Protein AF-0000000068387314 (afdb_homodimer)

Nearest PDB structures (foldseek):
  5buy-assembly1_B  TM=9.528E-01  e=1.503E-12  Francisella tularensis subsp. tularensis SCHU S4
  1u1z-assembly1_F  TM=8.957E-01  e=1.257E-12  Pseudomonas aeruginosa
  3d6x-assembly1_C  TM=9.335E-01  e=7.940E-12  Campylobacter jejuni subsp. jejuni 81-176
  4h4g-assembly1_D  TM=9.139E-01  e=5.898E-12  Burkholderia thailandensis E264
  3d6x-assembly1_F  TM=8.918E-01  e=4.382E-12  Campylobacter jejuni subsp. jejuni 81-176

Sequence (318 aa):
MLLEYFQMIDKVESVDMATRTLKAQSVVPDHSPVFEGHFPGMPLVPGVLLIETMAQASGMMVLAFSDFASMPFLMSVDGAKMRTFVEPGAVLDIEAVLEHDGSGFAVTKAKITSAGKKVCDAQLKLRTMPFSEIPLGPIVKKRAEEVGLMAAIAADAQKMLLEYFQMIDKVESVDMATRTLKAQSVVPDHSPVFEGHFPGMPLVPGVLLIETMAQASGMMVLAFSDFASMPFLMSVDGAKMRTFVEPGAVLDIEAVLEHDGSGFAVTKAKITSAGKKVCDAQLKLRTMPFSEIPLGPIVKKRAEEVGLMAAIAADAQK

InterPro domains:
  IPR013114 Beta-hydroxydecanoyl thiol ester dehydrase, FabA/FabZ [PF07977] (4-122)
  IPR013114 Beta-hydroxydecanoyl thiol ester dehydrase, FabA/FabZ [PTHR30272] (5-127)
  IPR029069 HotDog domain superfamily [SSF54637] (6-125)

pLDDT: mean 97.61, std 2.23, range [85.31, 99.0]

Radius of gyration: 19.41 Å; Cα contacts (8 Å, |Δi|>4): 776; chains: 2; bounding box: 43×60×42 Å

Organism: Agrobacterium fabrum (strain C58 / ATCC 33970) (NCBI:txid176299)

Structure (mmCIF, N/CA/C/O backbone):
data_AF-0000000068387314-model_v1
#
loop_
_entity.id
_entity.type
_entity.pdbx_description
1 polymer '(3R)-Hydroxymyristoyl-(Acyl carrier protein)-Dehydratase'
#
loop_
_atom_site.group_PDB
_atom_site.id
_atom_site.type_symbol
_atom_site.label_atom_id
_atom_site.label_alt_id
_atom_site.label_comp_id
_atom_site.label_asym_id
_atom_site.label_entity_id
_atom_site.label_seq_id
_atom_site.pdbx_PDB_ins_code
_atom_site.Cartn_x
_atom_site.Cartn_y
_atom_site.Cartn_z
_atom_site.occupancy
_atom_site.B_iso_or_equiv
_atom_site.auth_seq_id
_atom_site.auth_comp_id
_atom_site.auth_asym_id
_atom_site.auth_atom_id
_atom_site.pdbx_PDB_model_num
ATOM 1 N N . MET A 1 1 ? 7.117 -3.447 -14.641 1 97.06 1 MET A N 1
ATOM 2 C CA . MET A 1 1 ? 6.203 -2.871 -13.656 1 97.06 1 MET A CA 1
ATOM 3 C C . MET A 1 1 ? 5.422 -1.708 -14.258 1 97.06 1 MET A C 1
ATOM 5 O O . MET A 1 1 ? 5.98 -0.893 -15 1 97.06 1 MET A O 1
ATOM 9 N N . LEU A 1 2 ? 4.145 -1.651 -14.07 1 96.88 2 LEU A N 1
ATOM 10 C CA . LEU A 1 2 ? 3.285 -0.512 -14.367 1 96.88 2 LEU A CA 1
ATOM 11 C C . LEU A 1 2 ? 2.58 -0.022 -13.109 1 96.88 2 LEU A C 1
ATOM 13 O O . LEU A 1 2 ? 1.491 -0.499 -12.773 1 96.88 2 LEU A O 1
ATOM 17 N N . LEU A 1 3 ? 3.117 0.981 -12.445 1 97.5 3 LEU A N 1
ATOM 18 C CA . LEU A 1 3 ? 2.746 1.401 -11.094 1 97.5 3 LEU A CA 1
ATOM 19 C C . LEU A 1 3 ? 1.274 1.8 -11.039 1 97.5 3 LEU A C 1
ATOM 21 O O . LEU A 1 3 ? 0.534 1.331 -10.172 1 97.5 3 LEU A O 1
ATOM 25 N N . GLU A 1 4 ? 0.793 2.582 -11.984 1 95.62 4 GLU A N 1
ATOM 26 C CA . GLU A 1 4 ? -0.555 3.139 -11.938 1 95.62 4 GLU A CA 1
ATOM 27 C C . GLU A 1 4 ? -1.605 2.068 -12.227 1 95.62 4 GLU A C 1
ATOM 29 O O . GLU A 1 4 ? -2.795 2.277 -11.977 1 95.62 4 GLU A O 1
ATOM 34 N N . TYR A 1 5 ? -1.146 0.941 -12.75 1 96.19 5 TYR A N 1
ATOM 35 C CA . TYR A 1 5 ? -2.061 -0.158 -13.039 1 96.19 5 TYR A CA 1
ATOM 36 C C . TYR A 1 5 ? -1.917 -1.271 -12 1 96.19 5 TYR A C 1
ATOM 38 O O . TYR A 1 5 ? -2.543 -2.324 -12.125 1 96.19 5 TYR A O 1
ATOM 46 N N . PHE A 1 6 ? -0.987 -1.15 -11.031 1 97.44 6 PHE A N 1
ATOM 47 C CA . PHE A 1 6 ? -0.762 -2.072 -9.922 1 97.44 6 PHE A CA 1
ATOM 48 C C . PHE A 1 6 ? -0.269 -3.42 -10.43 1 97.44 6 PHE A C 1
ATOM 50 O O . PHE A 1 6 ? -0.648 -4.465 -9.898 1 97.44 6 PHE A O 1
ATOM 57 N N . GLN A 1 7 ? 0.451 -3.365 -11.547 1 97.56 7 GLN A N 1
ATOM 58 C CA . GLN A 1 7 ? 1.207 -4.516 -12.031 1 97.56 7 GLN A CA 1
ATOM 59 C C . GLN A 1 7 ? 2.666 -4.441 -11.594 1 97.56 7 GLN A C 1
ATOM 61 O O . GLN A 1 7 ? 3.486 -3.799 -12.258 1 97.56 7 GLN A O 1
ATOM 66 N N . MET A 1 8 ? 2.979 -5.199 -10.547 1 98.44 8 MET A N 1
ATOM 67 C CA . MET A 1 8 ? 4.242 -4.934 -9.859 1 98.44 8 MET A CA 1
ATOM 68 C C . MET A 1 8 ? 5.312 -5.93 -10.289 1 98.44 8 MET A C 1
ATOM 70 O O . MET A 1 8 ? 6.508 -5.676 -10.109 1 98.44 8 MET A O 1
ATOM 74 N N . ILE A 1 9 ? 4.93 -7.062 -10.766 1 98.88 9 ILE A N 1
ATOM 75 C CA . ILE A 1 9 ? 5.883 -8.125 -11.062 1 98.88 9 ILE A CA 1
ATOM 76 C C . ILE A 1 9 ? 6.16 -8.156 -12.57 1 98.88 9 ILE A C 1
ATOM 78 O O . ILE A 1 9 ? 5.23 -8.25 -13.375 1 98.88 9 ILE A O 1
ATOM 82 N N . ASP A 1 10 ? 7.383 -8.086 -12.93 1 98.88 10 ASP A N 1
ATOM 83 C CA . ASP A 1 10 ? 7.77 -8.164 -14.336 1 98.88 10 ASP A CA 1
ATOM 84 C C . ASP A 1 10 ? 8.023 -9.609 -14.758 1 98.88 10 ASP A C 1
ATOM 86 O O . ASP A 1 10 ? 7.668 -10.008 -15.867 1 98.88 10 ASP A O 1
ATOM 90 N N . LYS A 1 11 ? 8.656 -10.305 -13.852 1 98.88 11 LYS A N 1
ATOM 91 C CA . LYS A 1 11 ? 9.078 -11.648 -14.227 1 98.88 11 LYS A CA 1
ATOM 92 C C . LYS A 1 11 ? 9.227 -12.539 -12.992 1 98.88 11 LYS A C 1
ATOM 94 O O . LYS A 1 11 ? 9.852 -12.141 -12.008 1 98.88 11 LYS A O 1
ATOM 99 N N . VAL A 1 12 ? 8.656 -13.727 -13.047 1 98.94 12 VAL A N 1
ATOM 100 C CA . VAL A 1 12 ? 8.969 -14.773 -12.078 1 98.94 12 VAL A CA 1
ATOM 101 C C . VAL A 1 12 ? 10.219 -15.531 -12.523 1 98.94 12 VAL A C 1
ATOM 103 O O . VAL A 1 12 ? 10.242 -16.109 -13.617 1 98.94 12 VAL A O 1
ATOM 106 N N . GLU A 1 13 ? 11.195 -15.516 -11.703 1 98.94 13 GLU A N 1
ATOM 107 C CA . GLU A 1 13 ? 12.469 -16.125 -12.062 1 98.94 13 GLU A CA 1
ATOM 108 C C . GLU A 1 13 ? 12.477 -17.625 -11.727 1 98.94 13 GLU A C 1
ATOM 110 O O . GLU A 1 13 ? 13.016 -18.422 -12.484 1 98.94 13 GLU A O 1
ATOM 115 N N . SER A 1 14 ? 11.93 -17.938 -10.578 1 98.88 14 SER A N 1
ATOM 116 C CA . SER A 1 14 ? 11.922 -19.344 -10.18 1 98.88 14 SER A CA 1
ATOM 117 C C . SER A 1 14 ? 10.883 -19.609 -9.094 1 98.88 14 SER A C 1
ATOM 119 O O . SER A 1 14 ? 10.469 -18.688 -8.383 1 98.88 14 SER A O 1
ATOM 121 N N . VAL A 1 15 ? 10.492 -20.797 -9.078 1 98.75 15 VAL A N 1
ATOM 122 C CA . VAL A 1 15 ? 9.703 -21.391 -8 1 98.75 15 VAL A CA 1
ATOM 123 C C . VAL A 1 15 ? 10.398 -22.641 -7.477 1 98.75 15 VAL A C 1
ATOM 125 O O . VAL A 1 15 ? 10.914 -23.438 -8.258 1 98.75 15 VAL A O 1
ATOM 128 N N . ASP A 1 16 ? 10.508 -22.719 -6.199 1 98.81 16 ASP A N 1
ATOM 129 C CA . ASP A 1 16 ? 10.961 -23.953 -5.539 1 98.81 16 ASP A CA 1
ATOM 130 C C . ASP A 1 16 ? 9.859 -24.531 -4.652 1 98.81 16 ASP A C 1
ATOM 132 O O . ASP A 1 16 ? 9.602 -24.016 -3.561 1 98.81 16 ASP A O 1
ATOM 136 N N . MET A 1 17 ? 9.273 -25.594 -5.098 1 97.81 17 MET A N 1
ATOM 137 C CA . MET A 1 17 ? 8.125 -26.156 -4.387 1 97.81 17 MET A CA 1
ATOM 138 C C . MET A 1 17 ? 8.57 -26.844 -3.094 1 97.81 17 MET A C 1
ATOM 140 O O . MET A 1 17 ? 7.828 -26.844 -2.107 1 97.81 17 MET A O 1
ATOM 144 N N . ALA A 1 18 ? 9.742 -27.344 -3.1 1 97.94 18 ALA A N 1
ATOM 145 C CA . ALA A 1 18 ? 10.242 -28.047 -1.917 1 97.94 18 ALA A CA 1
ATOM 146 C C . ALA A 1 18 ? 10.461 -27.078 -0.762 1 97.94 18 ALA A C 1
ATOM 148 O O . ALA A 1 18 ? 10.086 -27.359 0.377 1 97.94 18 ALA A O 1
ATOM 149 N N . THR A 1 19 ? 11.047 -25.953 -1.082 1 98.38 19 THR A N 1
ATOM 150 C CA . THR A 1 19 ? 11.32 -24.969 -0.043 1 98.38 19 THR A CA 1
ATOM 151 C C . THR A 1 19 ? 10.203 -23.938 0.028 1 98.38 19 THR A C 1
ATOM 153 O O . THR A 1 19 ? 10.242 -23.016 0.859 1 98.38 19 THR A O 1
ATOM 156 N N . ARG A 1 20 ? 9.219 -24 -0.844 1 98.5 20 ARG A N 1
ATOM 157 C CA . ARG A 1 20 ? 8.055 -23.125 -0.903 1 98.5 20 ARG A CA 1
ATOM 158 C C . ARG A 1 20 ? 8.477 -21.672 -1.082 1 98.5 20 ARG A C 1
ATOM 160 O O . ARG A 1 20 ? 8.008 -20.797 -0.357 1 98.5 20 ARG A O 1
ATOM 167 N N . THR A 1 21 ? 9.375 -21.484 -2.037 1 98.88 21 THR A N 1
ATOM 168 C CA . THR A 1 21 ? 9.969 -20.172 -2.268 1 98.88 21 THR A CA 1
ATOM 169 C C . THR A 1 21 ? 9.758 -19.734 -3.713 1 98.88 21 THR A C 1
ATOM 171 O O . THR A 1 21 ? 9.898 -20.531 -4.641 1 98.88 21 THR A O 1
ATOM 174 N N . LEU A 1 22 ? 9.383 -18.484 -3.93 1 98.94 22 LEU A N 1
ATOM 175 C CA . LEU A 1 22 ? 9.305 -17.875 -5.25 1 98.94 22 LEU A CA 1
ATOM 176 C C . LEU A 1 22 ? 10.242 -16.672 -5.344 1 98.94 22 LEU A C 1
ATOM 178 O O . LEU A 1 22 ? 10.328 -15.867 -4.414 1 98.94 22 LEU A O 1
ATOM 182 N N . LYS A 1 23 ? 10.953 -16.547 -6.418 1 99 23 LYS A N 1
ATOM 183 C CA . LYS A 1 23 ? 11.797 -15.398 -6.723 1 99 23 LYS A CA 1
ATOM 184 C C . LYS A 1 23 ? 11.312 -14.672 -7.973 1 99 23 LYS A C 1
ATOM 186 O O . LYS A 1 23 ? 10.922 -15.312 -8.953 1 99 23 LYS A O 1
ATOM 191 N N . ALA A 1 24 ? 11.289 -13.43 -7.934 1 98.94 24 ALA A N 1
ATOM 192 C CA . ALA A 1 24 ? 10.82 -12.602 -9.047 1 98.94 24 ALA A CA 1
ATOM 193 C C . ALA A 1 24 ? 11.641 -11.32 -9.156 1 98.94 24 ALA A C 1
ATOM 195 O O . ALA A 1 24 ? 12.422 -11 -8.258 1 98.94 24 ALA A O 1
ATOM 196 N N . GLN A 1 25 ? 11.477 -10.664 -10.289 1 98.94 25 GLN A N 1
ATOM 197 C CA . GLN A 1 25 ? 12.156 -9.391 -10.523 1 98.94 25 GLN A CA 1
ATOM 198 C C . GLN A 1 25 ? 11.195 -8.344 -11.078 1 98.94 25 GLN A C 1
ATOM 200 O O . GLN A 1 25 ? 10.266 -8.68 -11.82 1 98.94 25 GLN A O 1
ATOM 205 N N . SER A 1 26 ? 11.445 -7.176 -10.703 1 98.88 26 SER A N 1
ATOM 206 C CA . SER A 1 26 ? 10.688 -6.02 -11.18 1 98.88 26 SER A CA 1
ATOM 207 C C . SER A 1 26 ? 11.602 -4.816 -11.406 1 98.88 26 SER A C 1
ATOM 209 O O . SER A 1 26 ? 12.547 -4.602 -10.648 1 98.88 26 SER A O 1
ATOM 211 N N . VAL A 1 27 ? 11.289 -4.027 -12.398 1 98.94 27 VAL A N 1
ATOM 212 C CA . VAL A 1 27 ? 12.031 -2.795 -12.672 1 98.94 27 VAL A CA 1
ATOM 213 C C . VAL A 1 27 ? 11.102 -1.594 -12.531 1 98.94 27 VAL A C 1
ATOM 215 O O . VAL A 1 27 ? 10.062 -1.521 -13.203 1 98.94 27 VAL A O 1
ATOM 218 N N . VAL A 1 28 ? 11.477 -0.67 -11.648 1 98.88 28 VAL A N 1
ATOM 219 C CA . VAL A 1 28 ? 10.688 0.547 -11.461 1 98.88 28 VAL A CA 1
ATOM 220 C C . VAL A 1 28 ? 10.742 1.394 -12.734 1 98.88 28 VAL A C 1
ATOM 222 O O . VAL A 1 28 ? 11.82 1.648 -13.273 1 98.88 28 VAL A O 1
ATOM 225 N N . PRO A 1 29 ? 9.594 1.804 -13.234 1 98.69 29 PRO A N 1
ATOM 226 C CA . PRO A 1 29 ? 9.617 2.635 -14.438 1 98.69 29 PRO A CA 1
ATOM 227 C C . PRO A 1 29 ? 10.273 3.996 -14.203 1 98.69 29 PRO A C 1
ATOM 229 O O . PRO A 1 29 ? 10.258 4.504 -13.078 1 98.69 29 PRO A O 1
ATOM 232 N N . ASP A 1 30 ? 10.727 4.543 -15.266 1 98.06 30 ASP A N 1
ATOM 233 C CA . ASP A 1 30 ? 11.367 5.852 -15.172 1 98.06 30 ASP A CA 1
ATOM 234 C C . ASP A 1 30 ? 10.336 6.957 -14.961 1 98.06 30 ASP A C 1
ATOM 236 O O . ASP A 1 30 ? 10.633 7.992 -14.359 1 98.06 30 ASP A O 1
ATOM 240 N N . HIS A 1 31 ? 9.219 6.758 -15.484 1 96.75 31 HIS A N 1
ATOM 241 C CA . HIS A 1 31 ? 8.141 7.734 -15.383 1 96.75 31 HIS A CA 1
ATOM 242 C C . HIS A 1 31 ? 6.832 7.066 -14.984 1 96.75 31 HIS A C 1
ATOM 244 O O . HIS A 1 31 ? 6.574 5.922 -15.367 1 96.75 31 HIS A O 1
ATOM 250 N N . SER A 1 32 ? 6.062 7.777 -14.188 1 97.38 32 SER A N 1
ATOM 251 C CA . SER A 1 32 ? 4.738 7.336 -13.773 1 97.38 32 SER A CA 1
ATOM 252 C C . SER A 1 32 ? 3.938 8.477 -13.164 1 97.38 32 SER A C 1
ATOM 254 O O . SER A 1 32 ? 4.5 9.344 -12.492 1 97.38 32 SER A O 1
ATOM 256 N N . PRO A 1 33 ? 2.619 8.516 -13.312 1 96.5 33 PRO A N 1
ATOM 257 C CA . PRO A 1 33 ? 1.786 9.477 -12.57 1 96.5 33 PRO A CA 1
ATOM 258 C C . PRO A 1 33 ? 1.973 9.375 -11.062 1 96.5 33 PRO A C 1
ATOM 260 O O . PRO A 1 33 ? 1.825 10.367 -10.352 1 96.5 33 PRO A O 1
ATOM 263 N N . VAL A 1 34 ? 2.379 8.227 -10.586 1 96.94 34 VAL A N 1
ATOM 264 C CA . VAL A 1 34 ? 2.617 8.016 -9.156 1 96.94 34 VAL A CA 1
ATOM 265 C C . VAL A 1 34 ? 3.67 9 -8.656 1 96.94 34 VAL A C 1
ATOM 267 O O . VAL A 1 34 ? 3.49 9.633 -7.613 1 96.94 34 VAL A O 1
ATOM 270 N N . PHE A 1 35 ? 4.707 9.211 -9.461 1 96.44 35 PHE A N 1
ATOM 271 C CA . PHE A 1 35 ? 5.812 10.07 -9.055 1 96.44 35 PHE A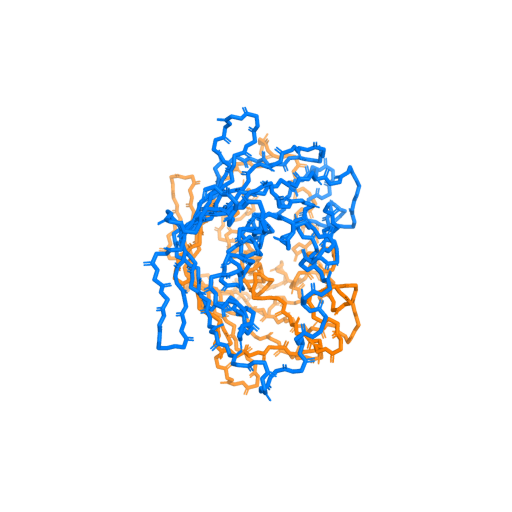 CA 1
ATOM 272 C C . PHE A 1 35 ? 5.41 11.539 -9.133 1 96.44 35 PHE A C 1
ATOM 274 O O . PHE A 1 35 ? 5.945 12.375 -8.398 1 96.44 35 PHE A O 1
ATOM 281 N N . GLU A 1 36 ? 4.418 11.867 -9.898 1 92.44 36 GLU A N 1
ATOM 282 C CA . GLU A 1 36 ? 3.938 13.234 -10.055 1 92.44 36 GLU A CA 1
ATOM 283 C C . GLU A 1 36 ? 3.119 13.672 -8.844 1 92.44 36 GLU A C 1
ATOM 285 O O . GLU A 1 36 ? 3.076 14.859 -8.516 1 92.44 36 GLU A O 1
ATOM 290 N N . GLY A 1 37 ? 2.543 12.688 -8.148 1 89.94 37 GLY A N 1
ATOM 291 C CA . GLY A 1 37 ? 1.653 13.008 -7.047 1 89.94 37 GLY A CA 1
ATOM 292 C C . GLY A 1 37 ? 2.285 12.781 -5.688 1 89.94 37 GLY A C 1
ATOM 293 O O . GLY A 1 37 ? 2.141 13.602 -4.781 1 89.94 37 GLY A O 1
ATOM 294 N N . HIS A 1 38 ? 2.977 11.727 -5.375 1 88.44 3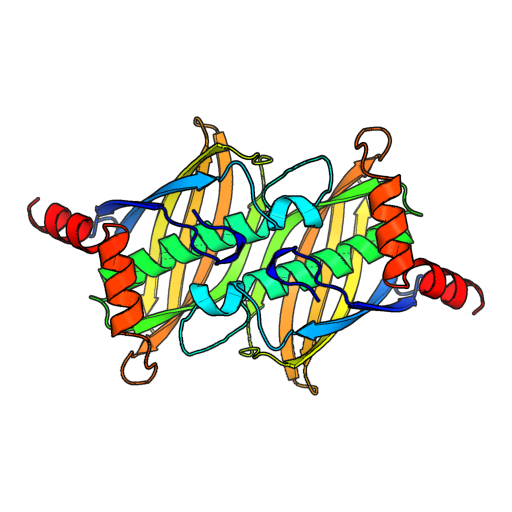8 HIS A N 1
ATOM 295 C CA . HIS A 1 38 ? 3.467 11.266 -4.082 1 88.44 38 HIS A CA 1
ATOM 296 C C . HIS A 1 38 ? 4.516 12.219 -3.518 1 88.44 38 HIS A C 1
ATOM 298 O O . HIS A 1 38 ? 4.355 12.742 -2.414 1 88.44 38 HIS A O 1
ATOM 304 N N . PHE A 1 39 ? 5.387 12.789 -4.203 1 91 39 PHE A N 1
ATOM 305 C CA . PHE A 1 39 ? 6.441 13.75 -3.908 1 91 39 PHE A CA 1
ATOM 306 C C . PHE A 1 39 ? 6.906 14.453 -5.18 1 91 39 PHE A C 1
ATOM 308 O O . PHE A 1 39 ? 7.969 14.125 -5.719 1 91 39 PHE A O 1
ATOM 315 N N . PRO A 1 40 ? 6.195 15.492 -5.5 1 85.31 40 PRO A N 1
ATOM 316 C CA . PRO A 1 40 ? 6.621 16.203 -6.707 1 85.31 40 PRO A CA 1
ATOM 317 C C . PRO A 1 40 ? 8.039 16.766 -6.59 1 85.31 40 PRO A C 1
ATOM 319 O O . PRO A 1 40 ? 8.383 17.406 -5.594 1 85.31 40 PRO A O 1
ATOM 322 N N . GLY A 1 41 ? 8.883 16.391 -7.621 1 88.75 41 GLY A N 1
ATOM 323 C CA . GLY A 1 41 ? 10.258 16.859 -7.621 1 88.75 41 GLY A CA 1
ATOM 324 C C . GLY A 1 41 ? 11.211 15.898 -6.93 1 88.75 41 GLY A C 1
ATOM 325 O O . GLY A 1 41 ? 12.43 16.078 -6.992 1 88.75 41 GLY A O 1
ATOM 326 N N . MET A 1 42 ? 10.789 14.953 -6.188 1 93.5 42 MET A N 1
ATOM 327 C CA . MET A 1 42 ? 11.531 13.898 -5.504 1 93.5 42 MET A CA 1
ATOM 328 C C . MET A 1 42 ? 10.891 12.531 -5.734 1 93.5 42 MET A C 1
ATOM 330 O O . MET A 1 42 ? 10.258 11.984 -4.832 1 93.5 42 MET A O 1
ATOM 334 N N . PRO A 1 43 ? 11.148 12.055 -6.953 1 96.38 43 PRO A N 1
ATOM 335 C CA . PRO A 1 43 ? 10.445 10.812 -7.281 1 96.38 43 PRO A CA 1
ATOM 336 C C . PRO A 1 43 ? 10.93 9.617 -6.461 1 96.38 43 PRO A C 1
ATOM 338 O O . PRO A 1 43 ? 12.102 9.25 -6.543 1 96.38 43 PRO A O 1
ATOM 341 N N . LEU A 1 44 ? 10.078 9.07 -5.633 1 97.25 44 LEU A N 1
ATOM 342 C CA . LEU A 1 44 ? 10.297 7.879 -4.82 1 97.25 44 LEU A CA 1
ATOM 343 C C . LEU A 1 44 ? 9.117 6.918 -4.949 1 97.25 44 LEU A C 1
ATOM 345 O O . LEU A 1 44 ? 7.961 7.352 -5.012 1 97.25 44 LEU A O 1
ATOM 349 N N . VAL A 1 45 ? 9.43 5.645 -4.961 1 98.44 45 VAL A N 1
ATOM 350 C CA . VAL A 1 45 ? 8.375 4.641 -4.918 1 98.44 45 VAL A CA 1
ATOM 351 C C . VAL A 1 45 ? 7.68 4.68 -3.559 1 98.44 45 VAL A C 1
ATOM 353 O O . VAL A 1 45 ? 8.328 4.566 -2.518 1 98.44 45 VAL A O 1
ATOM 356 N N . PRO A 1 46 ? 6.383 4.855 -3.57 1 98.31 46 PRO A N 1
ATOM 357 C CA . PRO A 1 46 ? 5.695 4.785 -2.279 1 98.31 46 PRO A CA 1
ATOM 358 C C . PRO A 1 46 ? 5.93 3.461 -1.558 1 98.31 46 PRO A C 1
ATOM 360 O O . PRO A 1 46 ? 5.898 2.398 -2.184 1 98.31 46 PRO A O 1
ATOM 363 N N . GLY A 1 47 ? 6.137 3.502 -0.254 1 98.56 47 GLY A N 1
ATOM 364 C CA . GLY A 1 47 ? 6.402 2.305 0.527 1 98.56 47 GLY A CA 1
ATOM 365 C C . GLY A 1 47 ? 5.324 1.248 0.382 1 98.56 47 GLY A C 1
ATOM 366 O O . GLY A 1 47 ? 5.621 0.054 0.315 1 98.56 47 GLY A O 1
ATOM 367 N N . VAL A 1 48 ? 4.078 1.622 0.315 1 98.88 48 VAL A N 1
ATOM 368 C CA . VAL A 1 48 ? 2.98 0.665 0.244 1 98.88 48 VAL A CA 1
ATOM 369 C C . VAL A 1 48 ? 3.049 -0.105 -1.073 1 98.88 48 VAL A C 1
ATOM 371 O O . VAL A 1 48 ? 2.561 -1.233 -1.166 1 98.88 48 VAL A O 1
ATOM 374 N N . LEU A 1 49 ? 3.643 0.481 -2.143 1 98.75 49 LEU A N 1
ATOM 375 C CA . LEU A 1 49 ? 3.773 -0.235 -3.408 1 98.75 49 LEU A CA 1
ATOM 376 C C . LEU A 1 49 ? 4.863 -1.299 -3.318 1 98.75 49 LEU A C 1
ATOM 378 O O . LEU A 1 49 ? 4.82 -2.299 -4.039 1 98.75 49 LEU A O 1
ATOM 382 N N . LEU A 1 50 ? 5.844 -1.092 -2.461 1 98.94 50 LEU A N 1
ATOM 383 C CA . LEU A 1 50 ? 6.773 -2.174 -2.158 1 98.94 50 LEU A CA 1
ATOM 384 C C . LEU A 1 50 ? 6.059 -3.326 -1.459 1 98.94 50 LEU A C 1
ATOM 386 O O . LEU A 1 50 ? 6.309 -4.492 -1.765 1 98.94 50 LEU A O 1
ATOM 390 N N . ILE A 1 51 ? 5.156 -3.006 -0.554 1 98.94 51 ILE A N 1
ATOM 391 C CA . ILE A 1 51 ? 4.332 -4.027 0.089 1 98.94 51 ILE A CA 1
ATOM 392 C C . ILE A 1 51 ? 3.488 -4.746 -0.96 1 98.94 51 ILE A C 1
ATOM 394 O O . ILE A 1 51 ? 3.383 -5.973 -0.944 1 98.94 51 ILE A O 1
ATOM 398 N N . GLU A 1 52 ? 2.896 -3.992 -1.861 1 98.88 52 GLU A N 1
ATOM 399 C CA . GLU A 1 52 ? 2.115 -4.586 -2.941 1 98.88 52 GLU A CA 1
ATOM 400 C C . GLU A 1 52 ? 2.967 -5.535 -3.779 1 98.88 52 GLU A C 1
ATOM 402 O O . GLU A 1 52 ? 2.508 -6.609 -4.168 1 98.88 52 GLU A O 1
ATOM 407 N N . THR A 1 53 ? 4.16 -5.098 -4.109 1 98.94 53 THR A N 1
ATOM 408 C CA . THR A 1 53 ? 5.078 -5.93 -4.879 1 98.94 53 THR A CA 1
ATOM 409 C C . THR A 1 53 ? 5.305 -7.273 -4.188 1 98.94 53 THR A C 1
ATOM 411 O O . THR A 1 53 ? 5.199 -8.328 -4.816 1 98.94 53 THR A O 1
ATOM 414 N N . MET A 1 54 ? 5.527 -7.219 -2.889 1 98.94 54 MET A N 1
ATOM 415 C CA . MET A 1 54 ? 5.691 -8.438 -2.104 1 98.94 54 MET A CA 1
ATOM 416 C C . MET A 1 54 ? 4.402 -9.25 -2.08 1 98.94 54 MET A C 1
ATOM 418 O O . MET A 1 54 ? 4.434 -10.477 -2.154 1 98.94 54 MET A O 1
ATOM 422 N N . ALA A 1 55 ? 3.287 -8.547 -1.943 1 98.94 55 ALA A N 1
ATOM 423 C CA . ALA A 1 55 ? 1.992 -9.219 -1.907 1 98.94 55 ALA A CA 1
ATOM 424 C C . ALA A 1 55 ? 1.719 -9.961 -3.215 1 98.94 55 ALA A C 1
ATOM 426 O O . ALA A 1 55 ? 1.223 -11.086 -3.207 1 98.94 55 ALA A O 1
ATOM 427 N N . GLN A 1 56 ? 2.033 -9.344 -4.297 1 98.81 56 GLN A N 1
ATOM 428 C CA . GLN A 1 56 ? 1.812 -9.992 -5.586 1 98.81 56 GLN A CA 1
ATOM 429 C C . GLN A 1 56 ? 2.719 -11.211 -5.75 1 98.81 56 GLN A C 1
ATOM 431 O O . GLN A 1 56 ? 2.275 -12.266 -6.211 1 98.81 56 GLN A O 1
ATOM 436 N N . ALA A 1 57 ? 3.992 -11.086 -5.391 1 98.94 57 ALA A N 1
ATOM 437 C CA . ALA A 1 57 ? 4.875 -12.25 -5.418 1 98.94 57 ALA A CA 1
ATOM 438 C C . ALA A 1 57 ? 4.336 -13.367 -4.527 1 98.94 57 ALA A C 1
ATOM 440 O O . ALA A 1 57 ? 4.324 -14.539 -4.922 1 98.94 57 ALA A O 1
ATOM 441 N N . SER A 1 58 ? 3.91 -13 -3.355 1 98.94 58 SER A N 1
ATOM 442 C CA . SER A 1 58 ? 3.328 -13.953 -2.418 1 98.94 58 SER A CA 1
ATOM 443 C C . SER A 1 58 ? 2.1 -14.633 -3.012 1 98.94 58 SER A C 1
ATOM 445 O O . SER A 1 58 ? 1.942 -15.852 -2.898 1 98.94 58 SER A O 1
ATOM 447 N N . GLY A 1 59 ? 1.219 -13.812 -3.588 1 98.75 59 GLY A N 1
ATOM 448 C CA . GLY A 1 59 ? 0.051 -14.375 -4.246 1 98.75 59 GLY A CA 1
ATOM 449 C C . GLY A 1 59 ? 0.403 -15.383 -5.32 1 98.75 59 GLY A C 1
ATOM 450 O O . GLY A 1 59 ? -0.249 -16.422 -5.438 1 98.75 59 GLY A O 1
ATOM 451 N N . MET A 1 60 ? 1.371 -15.109 -6.094 1 98.88 60 MET A N 1
ATOM 452 C CA . MET A 1 60 ? 1.805 -16.016 -7.145 1 98.88 60 MET A CA 1
ATOM 453 C C . MET A 1 60 ? 2.328 -17.328 -6.551 1 98.88 60 MET A C 1
ATOM 455 O O . MET A 1 60 ? 2.1 -18.406 -7.105 1 98.88 60 MET A O 1
ATOM 459 N N . MET A 1 61 ? 3.043 -17.234 -5.438 1 98.88 61 MET A N 1
ATOM 460 C CA . MET A 1 61 ? 3.49 -18.438 -4.754 1 98.88 61 MET A CA 1
ATOM 461 C C . MET A 1 61 ? 2.299 -19.281 -4.293 1 98.88 61 MET A C 1
ATOM 463 O O . MET A 1 61 ? 2.307 -20.5 -4.426 1 98.88 61 MET A O 1
ATOM 467 N N . VAL A 1 62 ? 1.282 -18.609 -3.73 1 98.75 62 VAL A N 1
ATOM 468 C CA . VAL A 1 62 ? 0.081 -19.297 -3.271 1 98.75 62 VAL A CA 1
ATOM 469 C C . VAL A 1 62 ? -0.602 -19.984 -4.449 1 98.75 62 VAL A C 1
ATOM 471 O O . VAL A 1 62 ? -1.028 -21.141 -4.34 1 98.75 62 VAL A O 1
ATOM 474 N N . LEU A 1 63 ? -0.73 -19.281 -5.594 1 98.5 63 LEU A N 1
ATOM 475 C CA . LEU A 1 63 ? -1.314 -19.859 -6.797 1 98.5 63 LEU A CA 1
ATOM 476 C C . LEU A 1 63 ? -0.555 -21.109 -7.223 1 98.5 63 LEU A C 1
ATOM 478 O O . LEU A 1 63 ? -1.161 -22.156 -7.469 1 98.5 63 LEU A O 1
ATOM 482 N N . ALA A 1 64 ? 0.752 -21 -7.285 1 98.44 64 ALA A N 1
ATOM 483 C CA . ALA A 1 64 ? 1.582 -22.125 -7.688 1 98.44 64 ALA A CA 1
ATOM 484 C C . ALA A 1 64 ? 1.388 -23.312 -6.742 1 98.44 64 ALA A C 1
ATOM 486 O O . ALA A 1 64 ? 1.162 -24.438 -7.191 1 98.44 64 ALA A O 1
ATOM 487 N N . PHE A 1 65 ? 1.46 -23 -5.449 1 97.81 65 PHE A N 1
ATOM 488 C CA . PHE A 1 65 ? 1.444 -24.031 -4.43 1 97.81 65 PHE A CA 1
ATOM 489 C C . PHE A 1 65 ? 0.083 -24.719 -4.375 1 97.81 65 PHE A C 1
ATOM 491 O O . PHE A 1 65 ? -0.003 -25.922 -4.113 1 97.81 65 PHE A O 1
ATOM 498 N N . SER A 1 66 ? -0.935 -24.031 -4.656 1 96.31 66 SER A N 1
ATOM 499 C CA . SER A 1 66 ? -2.289 -24.578 -4.586 1 96.31 66 SER A CA 1
ATOM 500 C C . SER A 1 66 ? -2.742 -25.109 -5.941 1 96.31 66 SER A C 1
ATOM 502 O O . SER A 1 66 ? -3.891 -25.531 -6.094 1 96.31 66 SER A O 1
ATOM 504 N N . ASP A 1 67 ? -1.911 -24.984 -6.938 1 96.56 67 ASP A N 1
ATOM 505 C CA . ASP A 1 67 ? -2.244 -25.375 -8.305 1 96.56 67 ASP A CA 1
ATOM 506 C C . ASP A 1 67 ? -3.441 -24.594 -8.828 1 96.56 67 ASP A C 1
ATOM 508 O O . ASP A 1 67 ? -4.387 -25.172 -9.359 1 96.56 67 ASP A O 1
ATOM 512 N N . PHE A 1 68 ? -3.436 -23.281 -8.531 1 97.19 68 PHE A N 1
ATOM 513 C CA . PHE A 1 68 ? -4.41 -22.312 -9.016 1 97.19 68 PHE A CA 1
ATOM 514 C C . PHE A 1 68 ? -5.816 -22.688 -8.562 1 97.19 68 PHE A C 1
ATOM 516 O O . PHE A 1 68 ? -6.777 -22.531 -9.312 1 97.19 68 PHE A O 1
ATOM 523 N N . ALA A 1 69 ? -5.918 -23.141 -7.398 1 96.81 69 ALA A N 1
ATOM 524 C CA . ALA A 1 69 ? -7.215 -23.547 -6.859 1 96.81 69 ALA A CA 1
ATOM 525 C C . ALA A 1 69 ? -7.969 -22.359 -6.281 1 96.81 69 ALA A C 1
ATOM 527 O O . ALA A 1 69 ? -9.195 -22.359 -6.199 1 96.81 69 ALA A O 1
ATOM 528 N N . SER A 1 70 ? -7.289 -21.359 -5.828 1 97.19 70 SER A N 1
ATOM 529 C CA . SER A 1 70 ? -7.941 -20.281 -5.086 1 97.19 70 SER A CA 1
ATOM 530 C C . SER A 1 70 ? -7.277 -18.938 -5.363 1 97.19 70 SER A C 1
ATOM 532 O O . SER A 1 70 ? -6.078 -18.875 -5.6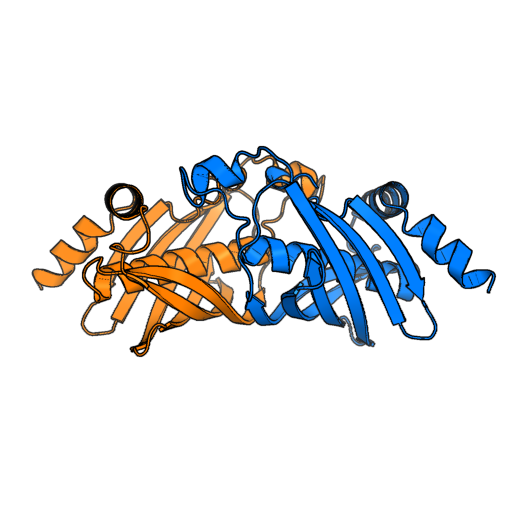48 1 97.19 70 SER A O 1
ATOM 534 N N . MET A 1 71 ? -8.102 -17.906 -5.273 1 97.12 71 MET A N 1
ATOM 535 C CA . MET A 1 71 ? -7.66 -16.531 -5.391 1 97.12 71 MET A CA 1
ATOM 536 C C . MET A 1 71 ? -7.141 -16 -4.055 1 97.12 71 MET A C 1
ATOM 538 O O . MET A 1 71 ? -7.836 -16.078 -3.041 1 97.12 71 MET A O 1
ATOM 542 N N . PRO A 1 72 ? -5.91 -15.547 -3.992 1 98.06 72 PRO A N 1
ATOM 543 C CA . PRO A 1 72 ? -5.395 -14.898 -2.783 1 98.06 72 PRO A CA 1
ATOM 544 C C . PRO A 1 72 ? -5.691 -13.398 -2.748 1 98.06 72 PRO A C 1
ATOM 546 O O . PRO A 1 72 ? -5.5 -12.711 -3.748 1 98.06 72 PRO A O 1
ATOM 549 N N . PHE A 1 73 ? -6.16 -12.891 -1.596 1 98.31 73 PHE A N 1
ATOM 550 C CA . PHE A 1 73 ? -6.387 -11.477 -1.322 1 98.31 73 PHE A CA 1
ATOM 551 C C . PHE A 1 73 ? -5.594 -11.023 -0.103 1 98.31 73 PHE A C 1
ATOM 553 O O . PHE A 1 73 ? -5.605 -11.695 0.934 1 98.31 73 PHE A O 1
ATOM 560 N N . LEU A 1 74 ? -4.906 -9.93 -0.261 1 98.81 74 LEU A N 1
ATOM 561 C CA . LEU A 1 74 ? -4.188 -9.391 0.891 1 98.81 74 LEU A CA 1
ATOM 562 C C . LEU A 1 74 ? -5.145 -9.117 2.049 1 98.81 74 LEU A C 1
ATOM 564 O O . LEU A 1 74 ? -6.098 -8.352 1.903 1 98.81 74 LEU A O 1
ATOM 568 N N . MET A 1 75 ? -4.82 -9.719 3.184 1 98.62 75 MET A N 1
ATOM 569 C CA . MET A 1 75 ? -5.719 -9.656 4.332 1 98.62 75 MET A CA 1
ATOM 570 C C . MET A 1 75 ? -5.07 -8.914 5.492 1 98.62 75 MET A C 1
ATOM 572 O O . MET A 1 75 ? -5.75 -8.211 6.242 1 98.62 75 MET A O 1
ATOM 576 N N . SER A 1 76 ? -3.814 -9.141 5.648 1 98.88 76 SER A N 1
ATOM 577 C CA . SER A 1 76 ? -3.133 -8.406 6.711 1 98.88 76 SER A CA 1
ATOM 578 C C . SER A 1 76 ? -1.654 -8.211 6.391 1 98.88 76 SER A C 1
ATOM 580 O O . SER A 1 76 ? -1.089 -8.953 5.586 1 98.88 76 SER A O 1
ATOM 582 N N . VAL A 1 77 ? -1.07 -7.234 6.895 1 98.94 77 VAL A N 1
ATOM 583 C CA . VAL A 1 77 ? 0.35 -6.91 6.816 1 98.94 77 VAL A CA 1
ATOM 584 C C . VAL A 1 77 ? 0.923 -6.75 8.227 1 98.94 77 VAL A C 1
ATOM 586 O O . VAL A 1 77 ? 0.419 -5.957 9.016 1 98.94 77 VAL A O 1
ATOM 589 N N . ASP A 1 78 ? 1.955 -7.484 8.508 1 98.88 78 ASP A N 1
ATOM 590 C CA . ASP A 1 78 ? 2.592 -7.426 9.82 1 98.88 78 ASP A CA 1
ATOM 591 C C . ASP A 1 78 ? 4.094 -7.188 9.688 1 98.88 78 ASP A C 1
ATOM 593 O O . ASP A 1 78 ? 4.781 -7.902 8.953 1 98.88 78 ASP A O 1
ATOM 597 N N . GLY A 1 79 ? 4.527 -6.203 10.367 1 98.81 79 GLY A N 1
ATOM 598 C CA . GLY A 1 79 ? 5.957 -5.957 10.461 1 98.81 79 GLY A CA 1
ATOM 599 C C . GLY A 1 79 ? 6.578 -5.547 9.141 1 98.81 79 GLY A C 1
ATOM 600 O O . GLY A 1 79 ? 7.672 -5.996 8.797 1 98.81 79 GLY A O 1
ATOM 601 N N . ALA A 1 80 ? 5.844 -4.895 8.336 1 98.94 80 ALA A N 1
ATOM 602 C CA . ALA A 1 80 ? 6.465 -4.359 7.129 1 98.94 80 ALA A CA 1
ATOM 603 C C . ALA A 1 80 ? 7.418 -3.217 7.457 1 98.94 80 ALA A C 1
ATOM 605 O O . ALA A 1 80 ? 7.051 -2.283 8.172 1 98.94 80 ALA A O 1
ATOM 606 N N . LYS A 1 81 ? 8.594 -3.246 6.945 1 98.88 81 LYS A N 1
ATOM 607 C CA . LYS A 1 81 ? 9.617 -2.234 7.199 1 98.88 81 LYS A CA 1
ATOM 608 C C . LYS A 1 81 ? 10.219 -1.725 5.895 1 98.88 81 LYS A C 1
ATOM 610 O O . LYS A 1 81 ? 10.773 -2.502 5.117 1 98.88 81 LYS A O 1
ATOM 615 N N . MET A 1 82 ? 10.07 -0.477 5.637 1 98.69 82 MET A N 1
ATOM 616 C CA . MET A 1 82 ? 10.719 0.204 4.52 1 98.69 82 MET A CA 1
ATOM 617 C C . MET A 1 82 ? 12.078 0.756 4.938 1 98.69 82 MET A C 1
ATOM 619 O O . MET A 1 82 ? 12.156 1.708 5.715 1 98.69 82 MET A O 1
ATOM 623 N N . ARG A 1 83 ? 13.117 0.227 4.309 1 98.38 83 ARG A N 1
ATOM 624 C CA . ARG A 1 83 ? 14.445 0.482 4.855 1 98.38 83 ARG A CA 1
ATOM 625 C C . ARG A 1 83 ? 15.25 1.401 3.941 1 98.38 83 ARG A C 1
ATOM 627 O O . ARG A 1 83 ? 16.156 2.104 4.398 1 98.38 83 ARG A O 1
ATOM 634 N N . THR A 1 84 ? 14.992 1.303 2.688 1 98.06 84 THR A N 1
ATOM 635 C CA . THR A 1 84 ? 15.734 2.045 1.675 1 98.06 84 THR A CA 1
ATOM 636 C C . THR A 1 84 ? 14.781 2.707 0.684 1 98.06 84 THR A C 1
ATOM 638 O O . THR A 1 84 ? 13.852 2.066 0.182 1 98.06 84 THR A O 1
ATOM 641 N N . PHE A 1 85 ? 15.047 4.039 0.489 1 97.5 85 PHE A N 1
ATOM 642 C CA . PHE A 1 85 ? 14.273 4.715 -0.548 1 97.5 85 PHE A CA 1
ATOM 643 C C . PHE A 1 85 ? 14.562 4.109 -1.918 1 97.5 85 PHE A C 1
ATOM 645 O O . PHE A 1 85 ? 15.711 3.801 -2.234 1 97.5 85 PHE A O 1
ATOM 652 N N . VAL A 1 86 ? 13.508 3.93 -2.668 1 98.56 86 VAL A N 1
ATOM 653 C CA . VAL A 1 86 ? 13.625 3.346 -4 1 98.56 86 VAL A CA 1
ATOM 654 C C . VAL A 1 86 ? 13.281 4.391 -5.059 1 98.56 86 VAL A C 1
ATOM 656 O O . VAL A 1 86 ? 12.219 5.016 -4.996 1 98.56 86 VAL A O 1
ATOM 659 N N . GLU A 1 87 ? 14.117 4.574 -6.02 1 98.12 87 GLU A N 1
ATOM 660 C CA . GLU A 1 87 ? 13.961 5.59 -7.059 1 98.12 87 GLU A CA 1
ATOM 661 C C . GLU A 1 87 ? 13.609 4.957 -8.398 1 98.12 87 GLU A C 1
ATOM 663 O O . GLU A 1 87 ? 13.711 3.74 -8.57 1 98.12 87 GLU A O 1
ATOM 668 N N . PRO A 1 88 ? 13.18 5.816 -9.344 1 98.31 88 PRO A N 1
ATOM 669 C CA . PRO A 1 88 ? 12.906 5.301 -10.688 1 98.31 88 PRO A CA 1
ATOM 670 C C . PRO A 1 88 ? 14.109 4.598 -11.312 1 98.31 88 PRO A C 1
ATOM 672 O O . PRO A 1 88 ? 15.25 5.016 -11.102 1 98.31 88 PRO A O 1
ATOM 675 N N . GLY A 1 89 ? 13.773 3.502 -12.047 1 98.62 89 GLY A N 1
ATOM 676 C CA . GLY A 1 89 ? 14.82 2.752 -12.727 1 98.62 89 GLY A CA 1
ATOM 677 C C . GLY A 1 89 ? 15.414 1.651 -11.867 1 98.62 89 GLY A C 1
ATOM 678 O O . GLY A 1 89 ? 16.156 0.798 -12.375 1 98.62 89 GLY A O 1
ATOM 679 N N . ALA A 1 90 ? 15.156 1.619 -10.594 1 98.75 90 ALA A N 1
ATOM 680 C CA . ALA A 1 90 ? 15.711 0.609 -9.703 1 98.75 90 ALA A CA 1
ATOM 681 C C . ALA A 1 90 ? 15.258 -0.791 -10.102 1 98.75 90 ALA A C 1
ATOM 683 O O . ALA A 1 90 ? 14.102 -0.987 -10.484 1 98.75 90 ALA A O 1
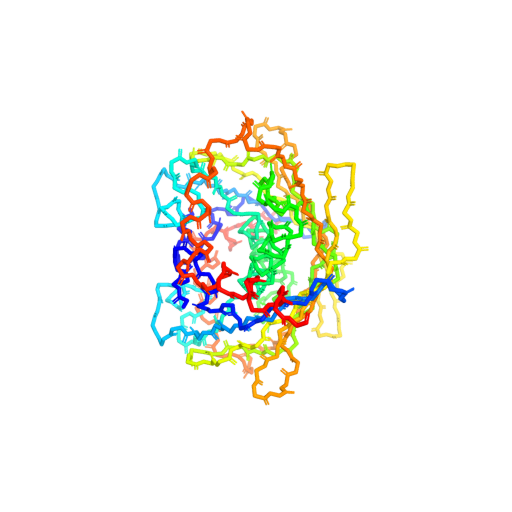ATOM 684 N N . VAL A 1 91 ? 16.125 -1.714 -10.023 1 98.94 91 VAL A N 1
ATOM 685 C CA . VAL A 1 91 ? 15.805 -3.127 -10.203 1 98.94 91 VAL A CA 1
ATOM 686 C C . VAL A 1 91 ? 15.562 -3.773 -8.844 1 98.94 91 VAL A C 1
ATOM 688 O O . VAL A 1 91 ? 16.406 -3.713 -7.953 1 98.94 91 VAL A O 1
ATOM 691 N N . LEU A 1 92 ? 14.445 -4.406 -8.656 1 98.94 92 LEU A N 1
ATOM 692 C CA . LEU A 1 92 ? 14.039 -5.023 -7.402 1 98.94 92 LEU A CA 1
ATOM 693 C C . LEU A 1 92 ? 14.047 -6.543 -7.516 1 98.94 92 LEU A C 1
ATOM 695 O O . LEU A 1 92 ? 13.469 -7.102 -8.453 1 98.94 92 LEU A O 1
ATOM 699 N N . ASP A 1 93 ? 14.688 -7.16 -6.605 1 99 93 ASP A N 1
ATOM 700 C CA . ASP A 1 93 ? 14.641 -8.609 -6.445 1 99 93 ASP A CA 1
ATOM 701 C C . ASP A 1 93 ? 13.711 -9.008 -5.301 1 99 93 ASP A C 1
ATOM 703 O O . ASP A 1 93 ? 13.914 -8.602 -4.156 1 99 93 ASP A O 1
ATOM 707 N N . ILE A 1 94 ? 12.742 -9.82 -5.617 1 99 94 ILE A N 1
ATOM 708 C CA . ILE A 1 94 ? 11.711 -10.164 -4.645 1 99 94 ILE A CA 1
ATOM 709 C C . ILE A 1 94 ? 11.805 -11.648 -4.305 1 99 94 ILE A C 1
ATOM 711 O O . ILE A 1 94 ? 12 -12.484 -5.188 1 99 94 ILE A O 1
ATOM 715 N N . GLU A 1 95 ? 11.734 -11.938 -3.07 1 98.94 95 GLU A N 1
ATOM 716 C CA . GLU A 1 95 ? 11.617 -13.305 -2.586 1 98.94 95 GLU A CA 1
ATOM 717 C C . GLU A 1 95 ? 10.414 -13.461 -1.659 1 98.94 95 GLU A C 1
ATOM 719 O O . GLU A 1 95 ? 10.203 -12.648 -0.758 1 98.94 95 GLU A O 1
ATOM 724 N N . ALA A 1 96 ? 9.625 -14.438 -1.892 1 98.94 96 ALA A N 1
ATOM 725 C CA . ALA A 1 96 ? 8.484 -14.781 -1.043 1 98.94 96 ALA A CA 1
ATOM 726 C C . ALA A 1 96 ? 8.555 -16.234 -0.6 1 98.94 96 ALA A C 1
ATOM 728 O O . ALA A 1 96 ? 8.742 -17.141 -1.424 1 98.94 96 ALA A O 1
ATOM 729 N N . VAL A 1 97 ? 8.406 -16.469 0.67 1 98.94 97 VAL A N 1
ATOM 730 C CA . VAL A 1 97 ? 8.398 -17.812 1.245 1 98.94 97 VAL A CA 1
ATOM 731 C C . VAL A 1 97 ? 7.035 -18.094 1.878 1 98.94 97 VAL A C 1
ATOM 733 O O . VAL A 1 97 ? 6.57 -17.328 2.732 1 98.94 97 VAL A O 1
ATOM 736 N N . LEU A 1 98 ? 6.441 -19.172 1.481 1 98.94 98 LEU A N 1
ATOM 737 C CA . LEU A 1 98 ? 5.16 -19.594 2.043 1 98.94 98 LEU A CA 1
ATOM 738 C C . LEU A 1 98 ? 5.355 -20.297 3.375 1 98.94 98 LEU A C 1
ATOM 740 O O . LEU A 1 98 ? 5.887 -21.422 3.416 1 98.94 98 LEU A O 1
ATOM 744 N N . GLU A 1 99 ? 4.832 -19.672 4.402 1 98.88 99 GLU A N 1
ATOM 745 C CA . GLU A 1 99 ? 5.055 -20.203 5.742 1 98.88 99 GLU A CA 1
ATOM 746 C C . GLU A 1 99 ? 3.883 -21.078 6.195 1 98.88 99 GLU A C 1
ATOM 748 O O . GLU A 1 99 ? 4.059 -22 6.988 1 98.88 99 GLU A O 1
ATOM 753 N N . HIS A 1 100 ? 2.785 -20.75 5.754 1 98.56 100 HIS A N 1
ATOM 754 C CA . HIS A 1 100 ? 1.56 -21.438 6.129 1 98.56 100 HIS A CA 1
ATOM 755 C C . HIS A 1 100 ? 0.536 -21.406 5 1 98.56 100 HIS A C 1
ATOM 757 O O . HIS A 1 100 ? 0.451 -20.422 4.27 1 98.56 100 HIS A O 1
ATOM 763 N N . ASP A 1 101 ? -0.193 -22.438 4.863 1 97.31 101 ASP A N 1
ATOM 764 C CA . ASP A 1 101 ? -1.319 -22.531 3.939 1 97.31 101 ASP A CA 1
ATOM 765 C C . ASP A 1 101 ? -2.406 -23.453 4.488 1 97.31 101 ASP A C 1
ATOM 767 O O . ASP A 1 101 ? -2.174 -24.641 4.688 1 97.31 101 ASP A O 1
ATOM 771 N N . GLY A 1 102 ? -3.527 -22.891 4.797 1 96.31 102 GLY A N 1
ATOM 772 C CA . GLY A 1 102 ? -4.613 -23.672 5.352 1 96.31 102 GLY A CA 1
ATOM 773 C C . GLY A 1 102 ? -5.711 -22.828 5.969 1 96.31 102 GLY A C 1
ATOM 774 O O . GLY A 1 102 ? -5.484 -21.672 6.324 1 96.31 102 GLY A O 1
ATOM 775 N N . SER A 1 103 ? -6.961 -23.438 6 1 96.19 103 SER A N 1
ATOM 776 C CA . SER A 1 103 ? -8.102 -22.844 6.699 1 96.19 103 SER A CA 1
ATOM 777 C C . SER A 1 103 ? -8.5 -21.516 6.078 1 96.19 103 SER A C 1
ATOM 779 O O . SER A 1 103 ? -8.812 -20.562 6.793 1 96.19 103 SER A O 1
ATOM 781 N N . GLY A 1 104 ? -8.344 -21.391 4.816 1 97.44 104 GLY A N 1
ATOM 782 C CA . GLY A 1 104 ? -8.859 -20.234 4.102 1 97.44 104 GLY A CA 1
ATOM 783 C C . GLY A 1 104 ? -7.875 -19.078 4.047 1 97.44 104 GLY A C 1
ATOM 784 O O . GLY A 1 104 ? -8.234 -17.969 3.65 1 97.44 104 GLY A O 1
ATOM 785 N N . PHE A 1 105 ? -6.617 -19.375 4.523 1 98.56 105 PHE A N 1
ATOM 786 C CA . PHE A 1 105 ? -5.633 -18.312 4.391 1 98.56 105 PHE A CA 1
ATOM 787 C C . PHE A 1 105 ? -4.238 -18.875 4.18 1 98.56 105 PHE A C 1
ATOM 789 O O . PHE A 1 105 ? -4.02 -20.078 4.355 1 98.56 105 PHE A O 1
ATOM 796 N N . ALA A 1 106 ? -3.361 -18.062 3.748 1 98.88 106 ALA A N 1
ATOM 797 C CA . ALA A 1 106 ? -1.932 -18.328 3.613 1 98.88 106 ALA A CA 1
ATOM 798 C C . ALA A 1 106 ? -1.101 -17.234 4.277 1 98.88 106 ALA A C 1
ATOM 800 O O . ALA A 1 106 ? -1.537 -16.078 4.367 1 98.88 106 ALA A O 1
ATOM 801 N N . VAL A 1 107 ? 0.105 -17.625 4.793 1 98.94 107 VAL A N 1
ATOM 802 C CA . VAL A 1 107 ? 1.048 -16.672 5.383 1 98.94 107 VAL A CA 1
ATOM 803 C C . VAL A 1 107 ? 2.389 -16.766 4.656 1 98.94 107 VAL A C 1
ATOM 805 O O . VAL A 1 107 ? 2.912 -17.859 4.434 1 98.94 107 VAL A O 1
ATOM 808 N N . THR A 1 108 ? 2.865 -15.648 4.301 1 98.94 108 THR A N 1
ATOM 809 C CA . THR A 1 108 ? 4.172 -15.594 3.658 1 98.94 108 THR A CA 1
ATOM 810 C C . THR A 1 108 ? 5.086 -14.602 4.375 1 98.94 108 THR A C 1
ATOM 812 O O . THR A 1 108 ? 4.609 -13.664 5.023 1 98.94 108 THR A O 1
ATOM 815 N N . LYS A 1 109 ? 6.363 -14.875 4.324 1 98.94 109 LYS A N 1
ATOM 816 C CA . LYS A 1 109 ? 7.406 -13.883 4.551 1 98.94 109 LYS A CA 1
ATOM 817 C C . LYS A 1 109 ? 8.039 -13.445 3.234 1 98.94 109 LYS A C 1
ATOM 819 O O . LYS A 1 109 ? 8.477 -14.281 2.439 1 98.94 109 LYS A O 1
ATOM 824 N N . ALA A 1 110 ? 8.055 -12.211 2.971 1 98.94 110 ALA A N 1
ATOM 825 C CA . ALA A 1 110 ? 8.586 -11.703 1.706 1 98.94 110 ALA A CA 1
ATOM 826 C C . ALA A 1 110 ? 9.594 -10.586 1.943 1 98.94 110 ALA A C 1
ATOM 828 O O . ALA A 1 110 ? 9.57 -9.922 2.984 1 98.94 110 ALA A O 1
ATOM 829 N N . LYS A 1 111 ? 10.484 -10.422 1.007 1 98.94 111 LYS A N 1
ATOM 830 C CA . LYS A 1 111 ? 11.5 -9.375 1.08 1 98.94 111 LYS A CA 1
ATOM 831 C C . LYS A 1 111 ? 11.867 -8.875 -0.312 1 98.94 111 LYS A C 1
ATOM 833 O O . LYS A 1 111 ? 11.695 -9.586 -1.302 1 98.94 111 LYS A O 1
ATOM 838 N N . ILE A 1 112 ? 12.312 -7.676 -0.388 1 99 112 ILE A N 1
ATOM 839 C CA . ILE A 1 112 ? 12.828 -7.047 -1.597 1 99 112 ILE A CA 1
ATOM 840 C C . ILE A 1 112 ? 14.258 -6.555 -1.349 1 99 112 ILE A C 1
ATOM 842 O O . ILE A 1 112 ? 14.547 -5.973 -0.3 1 99 112 ILE A O 1
ATOM 846 N N . THR A 1 113 ? 15.102 -6.84 -2.195 1 98.94 113 THR A N 1
ATOM 847 C CA . THR A 1 113 ? 16.422 -6.23 -2.248 1 98.94 113 THR A CA 1
ATOM 848 C C . THR A 1 113 ? 16.625 -5.488 -3.566 1 98.94 113 THR A C 1
ATOM 850 O O . THR A 1 113 ? 15.938 -5.766 -4.551 1 98.94 113 THR A O 1
ATOM 853 N N . SER A 1 114 ? 17.453 -4.555 -3.639 1 98.88 114 SER A N 1
ATOM 854 C CA . SER A 1 114 ? 17.906 -3.824 -4.82 1 98.88 114 SER A CA 1
ATOM 855 C C . SER A 1 114 ? 19.406 -3.561 -4.773 1 98.88 114 SER A C 1
ATOM 857 O O . SER A 1 114 ? 19.906 -2.975 -3.811 1 98.88 114 SER A O 1
ATOM 859 N N . ALA A 1 115 ? 20.109 -4.039 -5.777 1 98 115 ALA A N 1
ATOM 860 C CA . ALA A 1 115 ? 21.562 -3.916 -5.816 1 98 115 ALA A CA 1
ATOM 861 C C . ALA A 1 115 ? 22.188 -4.43 -4.523 1 98 115 ALA A C 1
ATOM 863 O O . ALA A 1 115 ? 23.078 -3.783 -3.953 1 98 115 ALA A O 1
ATOM 864 N N . GLY A 1 116 ? 21.625 -5.484 -4.023 1 97.88 116 GLY A N 1
ATOM 865 C CA . GLY A 1 116 ? 22.188 -6.176 -2.875 1 97.88 116 GLY A CA 1
ATOM 866 C C . GLY A 1 116 ? 21.766 -5.574 -1.55 1 97.88 116 GLY A C 1
ATOM 867 O O . GLY A 1 116 ? 22.062 -6.129 -0.488 1 97.88 116 GLY A O 1
ATOM 868 N N . LYS A 1 117 ? 21.078 -4.48 -1.552 1 98.56 117 LYS A N 1
ATOM 869 C CA . LYS A 1 117 ? 20.656 -3.807 -0.329 1 98.56 117 LYS A CA 1
ATOM 870 C C . LYS A 1 117 ? 19.219 -4.176 0.032 1 98.56 117 LYS A C 1
ATOM 872 O O . LYS A 1 117 ? 18.359 -4.258 -0.845 1 98.56 117 LYS A O 1
ATOM 877 N N . LYS A 1 118 ? 19.031 -4.344 1.363 1 98.81 118 LYS A N 1
ATOM 878 C CA . LYS A 1 118 ? 17.672 -4.605 1.838 1 98.81 118 LYS A CA 1
ATOM 879 C C . LYS A 1 118 ? 16.781 -3.391 1.629 1 98.81 118 LYS A C 1
ATOM 881 O O . LYS A 1 118 ? 17.125 -2.279 2.039 1 98.81 118 LYS A O 1
ATOM 886 N N . VAL A 1 119 ? 15.648 -3.562 1.05 1 98.94 119 VAL A N 1
ATOM 887 C CA . VAL A 1 119 ? 14.727 -2.48 0.727 1 98.94 119 VAL A CA 1
ATOM 888 C C . VAL A 1 119 ? 13.492 -2.57 1.618 1 98.94 119 VAL A C 1
ATOM 890 O O . VAL A 1 119 ? 13.047 -1.567 2.184 1 98.94 119 VAL A O 1
ATOM 893 N N . CYS A 1 120 ? 12.93 -3.729 1.735 1 98.94 120 CYS A N 1
ATOM 894 C CA . CYS A 1 120 ? 11.672 -3.932 2.445 1 98.94 120 CYS A CA 1
ATOM 895 C C . CYS A 1 120 ? 11.445 -5.41 2.752 1 98.94 120 CYS A C 1
ATOM 897 O O . CYS A 1 120 ? 11.859 -6.277 1.979 1 98.94 120 CYS A O 1
ATOM 899 N N . ASP A 1 121 ? 10.812 -5.699 3.867 1 98.94 121 ASP A N 1
ATOM 900 C CA . ASP A 1 121 ? 10.367 -7.047 4.207 1 98.94 121 ASP A CA 1
ATOM 901 C C . ASP A 1 121 ? 9.078 -7.008 5.02 1 98.94 121 ASP A C 1
ATOM 903 O O . ASP A 1 121 ? 8.703 -5.961 5.555 1 98.94 121 ASP A O 1
ATOM 907 N N . ALA A 1 122 ? 8.383 -8.086 5.07 1 98.94 122 ALA A N 1
ATOM 908 C CA . ALA A 1 122 ? 7.113 -8.156 5.793 1 98.94 122 ALA A CA 1
ATOM 909 C C . ALA A 1 122 ? 6.629 -9.594 5.918 1 98.94 122 ALA A C 1
ATOM 911 O O . ALA A 1 122 ? 7.074 -10.477 5.176 1 98.94 122 ALA A O 1
ATOM 912 N N . GLN A 1 123 ? 5.793 -9.789 6.93 1 98.94 123 GLN A N 1
ATOM 913 C CA . GLN A 1 123 ? 4.902 -10.945 6.902 1 98.94 123 GLN A CA 1
ATOM 914 C C . GLN A 1 123 ? 3.525 -10.57 6.367 1 98.94 123 GLN A C 1
ATOM 916 O O . GLN A 1 123 ? 2.941 -9.57 6.789 1 98.94 123 GLN A O 1
ATOM 921 N N . LEU A 1 124 ? 3.045 -11.367 5.438 1 98.94 124 LEU A N 1
ATOM 922 C CA . LEU A 1 124 ? 1.759 -11.102 4.805 1 98.94 124 LEU A CA 1
ATOM 923 C C . LEU A 1 124 ? 0.805 -12.273 4.996 1 98.94 124 LEU A C 1
ATOM 925 O O . LEU A 1 124 ? 1.222 -13.43 4.945 1 98.94 124 LEU A O 1
ATOM 929 N N . LYS A 1 125 ? -0.385 -11.977 5.285 1 98.94 125 LYS A N 1
ATOM 930 C CA . LYS A 1 125 ? -1.454 -12.969 5.277 1 98.94 125 LYS A CA 1
ATOM 931 C C . LYS A 1 125 ? -2.426 -12.719 4.129 1 98.94 125 LYS A C 1
ATOM 933 O O . LYS A 1 125 ? -2.828 -11.578 3.885 1 98.94 125 LYS A O 1
ATOM 938 N N . LEU A 1 126 ? -2.783 -13.727 3.432 1 98.88 126 LEU A N 1
ATOM 939 C CA . LEU A 1 126 ? -3.684 -13.648 2.287 1 98.88 126 LEU A CA 1
ATOM 940 C C . LEU A 1 126 ? -4.898 -14.555 2.486 1 98.88 126 LEU A C 1
ATOM 942 O O . LEU A 1 126 ? -4.754 -15.742 2.771 1 98.88 126 LEU A O 1
ATOM 946 N N . ARG A 1 127 ? -6.016 -13.992 2.412 1 98.69 127 ARG A N 1
ATOM 947 C CA . ARG A 1 127 ? -7.223 -14.812 2.357 1 98.69 127 ARG A CA 1
ATOM 948 C C . ARG A 1 127 ? -7.309 -15.57 1.038 1 98.69 127 ARG A C 1
ATOM 950 O O . ARG A 1 127 ? -7.051 -15.008 -0.027 1 98.69 127 ARG A O 1
ATOM 957 N N . THR A 1 128 ? -7.617 -16.828 1.122 1 98.44 128 THR A N 1
ATOM 958 C CA . THR A 1 128 ? -7.742 -17.625 -0.091 1 98.44 128 THR A CA 1
ATOM 959 C C . THR A 1 128 ? -9.195 -18.031 -0.326 1 98.44 128 THR A C 1
ATOM 961 O O . THR A 1 128 ? -9.828 -18.625 0.545 1 98.44 128 THR A O 1
ATOM 964 N N . MET A 1 129 ? -9.68 -17.656 -1.45 1 97.31 129 MET A N 1
ATOM 965 C CA . MET A 1 129 ? -11.047 -17.969 -1.832 1 97.31 129 MET A CA 1
ATOM 966 C C . MET A 1 129 ? -11.07 -18.828 -3.1 1 97.31 129 MET A C 1
ATOM 968 O O . MET A 1 129 ? -10.422 -18.484 -4.09 1 97.31 129 MET A O 1
ATOM 972 N N . PRO A 1 130 ? -11.883 -19.906 -3.104 1 97.25 130 PRO A N 1
ATOM 973 C CA . PRO A 1 130 ? -11.922 -20.734 -4.312 1 97.25 130 PRO A CA 1
ATOM 974 C C . PRO A 1 130 ? -12.359 -19.953 -5.551 1 97.25 130 PRO A C 1
ATOM 976 O O . PRO A 1 130 ? -13.25 -19.094 -5.465 1 97.25 130 PRO A O 1
ATOM 979 N N . PHE A 1 131 ? -11.805 -20.297 -6.715 1 96.31 131 PHE A N 1
ATOM 980 C CA . PHE A 1 131 ? -12.133 -19.594 -7.949 1 96.31 131 PHE A CA 1
ATOM 981 C C . PHE A 1 131 ? -13.562 -19.922 -8.383 1 96.31 131 PHE A C 1
ATOM 983 O O . PHE A 1 131 ? -14.125 -19.234 -9.234 1 96.31 131 PHE A O 1
ATOM 990 N N . SER A 1 132 ? -14.109 -20.938 -7.836 1 95.31 132 SER A N 1
ATOM 991 C CA . SER A 1 132 ? -15.523 -21.203 -8.07 1 95.31 132 SER A CA 1
ATOM 992 C C . SER A 1 132 ? -16.406 -20.094 -7.512 1 95.31 132 SER A C 1
ATOM 994 O O . SER A 1 132 ? -17.531 -19.906 -7.953 1 95.31 132 SER A O 1
ATOM 996 N N . GLU A 1 133 ? -15.836 -19.344 -6.57 1 95 133 GLU A N 1
ATOM 997 C CA . GLU A 1 133 ? -16.578 -18.266 -5.922 1 95 133 GLU A CA 1
ATOM 998 C C . GLU A 1 133 ? -16.125 -16.906 -6.434 1 95 133 GLU A C 1
ATOM 1000 O O . GLU A 1 133 ? -16.812 -15.898 -6.227 1 95 133 GLU A O 1
ATOM 1005 N N . ILE A 1 134 ? -15.008 -16.922 -7.07 1 93.25 134 ILE A N 1
ATOM 1006 C CA . ILE A 1 134 ? -14.391 -15.688 -7.566 1 93.25 134 ILE A CA 1
ATOM 1007 C C . ILE A 1 134 ? -14.156 -15.805 -9.07 1 93.25 134 ILE A C 1
ATOM 1009 O O . ILE A 1 134 ? -13.359 -16.625 -9.523 1 93.25 134 ILE A O 1
ATOM 1013 N N . PRO A 1 135 ? -14.797 -14.992 -9.852 1 92.62 135 PRO A N 1
ATOM 1014 C CA . PRO A 1 135 ? -14.734 -15.156 -11.305 1 92.62 135 PRO A CA 1
ATOM 1015 C C . PRO A 1 135 ? -13.477 -14.539 -11.906 1 92.62 135 PRO A C 1
ATOM 1017 O O . PRO A 1 135 ? -13.555 -13.875 -12.945 1 92.62 135 PRO A O 1
ATOM 1020 N N . LEU A 1 136 ? -12.312 -14.758 -11.289 1 95.31 136 LEU A N 1
ATOM 1021 C CA . LEU A 1 136 ? -11.07 -14.133 -11.727 1 95.31 136 LEU A CA 1
ATOM 1022 C C . LEU A 1 136 ? -10.07 -15.188 -12.188 1 95.31 136 LEU A C 1
ATOM 1024 O O . LEU A 1 136 ? -8.953 -14.852 -12.586 1 95.31 136 LEU A O 1
ATOM 1028 N N . GLY A 1 137 ? -10.484 -16.406 -12.156 1 95.38 137 GLY A N 1
ATOM 1029 C CA . GLY A 1 137 ? -9.578 -17.516 -12.438 1 95.38 137 GLY A CA 1
ATOM 1030 C C . GLY A 1 137 ? -8.828 -17.344 -13.742 1 95.38 137 GLY A C 1
ATOM 1031 O O . GLY A 1 137 ? -7.598 -17.297 -13.75 1 95.38 137 GLY A O 1
ATOM 1032 N N . PRO A 1 138 ? -9.539 -17.203 -14.867 1 95.56 138 PRO A N 1
ATOM 1033 C CA . PRO A 1 138 ? -8.875 -17.094 -16.172 1 95.56 138 PRO A CA 1
ATOM 1034 C C . PRO A 1 138 ? -7.957 -15.875 -16.266 1 95.56 138 PRO A C 1
ATOM 1036 O O . PRO A 1 138 ? -6.871 -15.961 -16.844 1 95.56 138 PRO A O 1
ATOM 1039 N N . ILE A 1 139 ? -8.352 -14.797 -15.711 1 95 139 ILE A N 1
ATOM 1040 C CA . ILE A 1 139 ? -7.59 -13.555 -15.75 1 95 139 ILE A CA 1
ATOM 1041 C C . ILE A 1 139 ? -6.285 -13.727 -14.977 1 95 139 ILE A C 1
ATOM 1043 O O . ILE A 1 139 ? -5.219 -13.328 -15.453 1 95 139 ILE A O 1
ATOM 1047 N N . VAL A 1 140 ? -6.375 -14.336 -13.844 1 95.62 140 VAL A N 1
ATOM 1048 C CA . VAL A 1 140 ? -5.215 -14.531 -12.977 1 95.62 140 VAL A CA 1
ATOM 1049 C C . VAL A 1 140 ? -4.246 -15.516 -13.625 1 95.62 140 VAL A C 1
ATOM 1051 O O . VAL A 1 140 ? -3.029 -15.312 -13.602 1 95.62 140 VAL A O 1
ATOM 1054 N N . LYS A 1 141 ? -4.754 -16.547 -14.188 1 96.12 141 LYS A N 1
ATOM 1055 C CA . LYS A 1 141 ? -3.916 -17.531 -14.852 1 96.12 141 LYS A CA 1
ATOM 1056 C C . LYS A 1 141 ? -3.184 -16.922 -16.047 1 96.12 141 LYS A C 1
ATOM 1058 O O . LYS A 1 141 ? -2.01 -17.219 -16.281 1 96.12 141 LYS A O 1
ATOM 1063 N N . LYS A 1 142 ? -3.898 -16.125 -16.797 1 96.81 142 LYS A N 1
ATOM 1064 C CA . LYS A 1 142 ? -3.273 -15.438 -17.922 1 96.81 142 LYS A CA 1
ATOM 1065 C C . LYS A 1 142 ? -2.123 -14.547 -17.453 1 96.81 142 LYS A C 1
ATOM 1067 O O . LYS A 1 142 ? -1.046 -14.547 -18.062 1 96.81 142 LYS A O 1
ATOM 1072 N N . ARG A 1 143 ? -2.352 -13.781 -16.438 1 96.88 143 ARG A N 1
ATOM 1073 C CA . ARG A 1 143 ? -1.307 -12.922 -15.898 1 96.88 143 ARG A CA 1
ATOM 1074 C C . ARG A 1 143 ? -0.117 -13.742 -15.414 1 96.88 143 ARG A C 1
ATOM 1076 O O . ARG A 1 143 ? 1.036 -13.367 -15.648 1 96.88 143 ARG A O 1
ATOM 1083 N N . ALA A 1 144 ? -0.42 -14.812 -14.734 1 98.12 144 ALA A N 1
ATOM 1084 C CA . ALA A 1 144 ? 0.62 -15.727 -14.258 1 98.12 144 ALA A CA 1
ATOM 1085 C C . ALA A 1 144 ? 1.484 -16.219 -15.414 1 98.12 144 ALA A C 1
ATOM 1087 O O . ALA A 1 144 ? 2.709 -16.297 -15.289 1 98.12 144 ALA A O 1
ATOM 1088 N N . GLU A 1 145 ? 0.834 -16.547 -16.469 1 98.31 145 GLU A N 1
ATOM 1089 C CA . GLU A 1 145 ? 1.562 -16.969 -17.656 1 98.31 145 GLU A CA 1
ATOM 1090 C C . GLU A 1 145 ? 2.426 -15.836 -18.203 1 98.31 145 GLU A C 1
ATOM 1092 O O . GLU A 1 145 ? 3.584 -16.047 -18.578 1 98.31 145 GLU A O 1
ATOM 1097 N N . GLU A 1 146 ? 1.923 -14.711 -18.297 1 98.19 146 GLU A N 1
ATOM 1098 C CA . GLU A 1 146 ? 2.592 -13.539 -18.875 1 98.19 146 GLU A CA 1
ATOM 1099 C C . GLU A 1 146 ? 3.877 -13.219 -18.109 1 98.19 146 GLU A C 1
ATOM 1101 O O . GLU A 1 146 ? 4.875 -12.82 -18.719 1 98.19 146 GLU A O 1
ATOM 1106 N N . VAL A 1 147 ? 3.863 -13.508 -16.812 1 98.69 147 VAL A N 1
ATOM 1107 C CA . VAL A 1 147 ? 5.023 -13.102 -16.031 1 98.69 147 VAL A CA 1
ATOM 1108 C C . VAL A 1 147 ? 5.945 -14.297 -15.812 1 98.69 147 VAL A C 1
ATOM 1110 O O . VAL A 1 147 ? 6.926 -14.203 -15.07 1 98.69 147 VAL A O 1
ATOM 1113 N N . GLY A 1 148 ? 5.582 -15.406 -16.344 1 98.81 148 GLY A N 1
ATOM 1114 C CA . GLY A 1 148 ? 6.52 -16.516 -16.375 1 98.81 148 GLY A CA 1
ATOM 1115 C C . GLY A 1 148 ? 6.316 -17.516 -15.25 1 98.81 148 GLY A C 1
ATOM 1116 O O . GLY A 1 148 ? 7.16 -18.375 -15.023 1 98.81 148 GLY A O 1
ATOM 1117 N N . LEU A 1 149 ? 5.227 -17.406 -14.539 1 98.81 149 LEU A N 1
ATOM 1118 C CA . LEU A 1 149 ? 5 -18.312 -13.414 1 98.81 149 LEU A CA 1
ATOM 1119 C C . LEU A 1 149 ? 4.848 -19.75 -13.891 1 98.81 149 LEU A C 1
ATOM 1121 O O . LEU A 1 149 ? 5.441 -20.656 -13.32 1 98.81 149 LEU A O 1
ATOM 1125 N N . MET A 1 150 ? 4.086 -19.984 -14.953 1 98.31 150 MET A N 1
ATOM 1126 C CA . MET A 1 150 ? 3.85 -21.328 -15.461 1 98.31 150 MET A CA 1
ATOM 1127 C C . MET A 1 150 ? 5.156 -21.984 -15.898 1 98.31 150 MET A C 1
ATOM 1129 O O . MET A 1 150 ? 5.387 -23.172 -15.633 1 98.31 150 MET A O 1
ATOM 1133 N N . ALA A 1 151 ? 5.934 -21.219 -16.547 1 98.5 151 ALA A N 1
ATOM 1134 C CA . ALA A 1 151 ? 7.234 -21.719 -16.984 1 98.5 151 ALA A CA 1
ATOM 1135 C C . ALA A 1 151 ? 8.109 -22.094 -15.789 1 98.5 151 ALA A C 1
ATOM 1137 O O . ALA A 1 151 ? 8.812 -23.109 -15.812 1 98.5 151 ALA A O 1
ATOM 1138 N N . ALA A 1 152 ? 8.102 -21.25 -14.75 1 98.75 152 ALA A N 1
ATOM 1139 C CA . ALA A 1 152 ? 8.898 -21.5 -13.555 1 98.75 152 ALA A CA 1
ATOM 1140 C C . ALA A 1 152 ? 8.453 -22.781 -12.852 1 98.75 152 ALA A C 1
ATOM 1142 O O . ALA A 1 152 ? 9.281 -23.547 -12.367 1 98.75 152 ALA A O 1
ATOM 1143 N N . ILE A 1 153 ? 7.184 -23 -12.742 1 98.44 153 ILE A N 1
ATOM 1144 C CA . ILE A 1 153 ? 6.633 -24.203 -12.125 1 98.44 153 ILE A CA 1
ATOM 1145 C C . ILE A 1 153 ? 7.09 -25.438 -12.906 1 98.44 153 ILE A C 1
ATOM 1147 O O . ILE A 1 153 ? 7.527 -26.422 -12.312 1 98.44 153 ILE A O 1
ATOM 1151 N N . ALA A 1 154 ? 6.957 -25.375 -14.227 1 98.06 154 ALA A N 1
ATOM 1152 C CA . ALA A 1 154 ? 7.367 -26.484 -15.078 1 98.06 154 ALA A CA 1
ATOM 1153 C C . ALA A 1 154 ? 8.852 -26.797 -14.898 1 98.06 154 ALA A C 1
ATOM 1155 O O . ALA A 1 154 ? 9.234 -27.969 -14.852 1 98.06 154 ALA A O 1
ATOM 1156 N N . ALA A 1 155 ? 9.656 -25.781 -14.812 1 98.19 155 ALA A N 1
ATOM 1157 C CA . ALA A 1 155 ? 11.094 -25.969 -14.633 1 98.19 155 ALA A CA 1
ATOM 1158 C C . ALA A 1 155 ? 11.398 -26.656 -13.305 1 98.19 155 ALA A C 1
ATOM 1160 O O . ALA A 1 155 ? 12.305 -27.484 -13.219 1 98.19 155 ALA A O 1
ATOM 1161 N N . ASP A 1 156 ? 10.703 -26.266 -12.25 1 97.44 156 ASP A N 1
ATOM 1162 C CA . ASP A 1 156 ? 10.891 -26.859 -10.93 1 97.44 156 ASP A CA 1
ATOM 1163 C C . ASP A 1 156 ? 10.555 -28.344 -10.945 1 97.44 156 ASP A C 1
ATOM 1165 O O . ASP A 1 156 ? 11.227 -29.156 -10.305 1 97.44 156 ASP A O 1
ATOM 1169 N N . ALA A 1 157 ? 9.539 -28.734 -11.68 1 95.38 157 ALA A N 1
ATOM 1170 C CA . ALA A 1 157 ? 9.055 -30.109 -11.734 1 95.38 157 ALA A CA 1
ATOM 1171 C C . ALA A 1 157 ? 10.062 -31.031 -12.43 1 95.38 157 ALA A C 1
ATOM 1173 O O . ALA A 1 157 ? 10 -32.25 -12.297 1 95.38 157 ALA A O 1
ATOM 1174 N N . GLN A 1 158 ? 10.938 -30.469 -13.172 1 95.06 158 GLN A N 1
ATOM 1175 C CA . GLN A 1 158 ? 11.914 -31.25 -13.93 1 95.06 158 GLN A CA 1
ATOM 1176 C C . GLN A 1 158 ? 13.18 -31.484 -13.109 1 95.06 158 GLN A C 1
ATOM 1178 O O . GLN A 1 158 ? 14.086 -32.188 -13.555 1 95.06 158 GLN A O 1
ATOM 1183 N N . LYS A 1 159 ? 13.219 -30.969 -12.062 1 88.88 159 LYS A N 1
ATOM 1184 C CA . LYS A 1 159 ? 14.375 -31.203 -11.203 1 88.88 159 LYS A CA 1
ATOM 1185 C C . LYS A 1 159 ? 14.273 -32.562 -10.5 1 88.88 159 LYS A C 1
ATOM 1187 O O . LYS A 1 159 ? 13.172 -33.062 -10.289 1 88.88 159 LYS A O 1
ATOM 1192 N N . MET B 1 1 ? -10.125 11.898 -4.062 1 97.06 1 MET B N 1
ATOM 1193 C CA . MET B 1 1 ? -9.055 10.922 -4.199 1 97.06 1 MET B CA 1
ATOM 1194 C C . MET B 1 1 ? -8.664 10.734 -5.66 1 97.06 1 MET B C 1
ATOM 1196 O O . MET B 1 1 ? -9.523 10.68 -6.535 1 97.06 1 MET B O 1
ATOM 1200 N N . LEU B 1 2 ? -7.41 10.766 -5.977 1 96.81 2 LEU B N 1
ATOM 1201 C CA . LEU B 1 2 ? -6.852 10.383 -7.266 1 96.81 2 LEU B CA 1
ATOM 1202 C C . LEU B 1 2 ? -5.879 9.219 -7.113 1 96.81 2 LEU B C 1
ATOM 1204 O O . LEU B 1 2 ? -4.684 9.43 -6.887 1 96.81 2 LEU B O 1
ATOM 1208 N N . LEU B 1 3 ? -6.32 7.988 -7.324 1 97.5 3 LEU B N 1
ATOM 1209 C CA . LEU B 1 3 ? -5.625 6.754 -6.973 1 97.5 3 LEU B CA 1
ATOM 1210 C C . LEU B 1 3 ? -4.277 6.668 -7.684 1 97.5 3 LEU B C 1
ATOM 1212 O O . LEU B 1 3 ? -3.25 6.422 -7.051 1 97.5 3 LEU B O 1
ATOM 1216 N N . GLU B 1 4 ? -4.234 6.945 -8.969 1 95.62 4 GLU B N 1
ATOM 1217 C CA . GLU B 1 4 ? -3.029 6.75 -9.773 1 95.62 4 GLU B CA 1
ATOM 1218 C C . GLU B 1 4 ? -1.973 7.801 -9.445 1 95.62 4 GLU B C 1
ATOM 1220 O O . GLU B 1 4 ? -0.807 7.652 -9.82 1 95.62 4 GLU B O 1
ATOM 1225 N N . TYR B 1 5 ? -2.402 8.859 -8.766 1 96.19 5 TYR B N 1
ATOM 1226 C CA . TYR B 1 5 ? -1.468 9.914 -8.383 1 96.19 5 TYR B CA 1
ATOM 1227 C C . TYR B 1 5 ? -1.131 9.828 -6.898 1 96.19 5 TYR B C 1
ATOM 1229 O O . TYR B 1 5 ? -0.427 10.688 -6.363 1 96.19 5 TYR B O 1
ATOM 1237 N N . PHE B 1 6 ? -1.727 8.875 -6.141 1 97.5 6 PHE B N 1
ATOM 1238 C CA . PHE B 1 6 ? -1.475 8.602 -4.734 1 97.5 6 PHE B CA 1
ATOM 1239 C C . PHE B 1 6 ? -1.896 9.781 -3.865 1 97.5 6 PHE B C 1
ATOM 1241 O O . PHE B 1 6 ? -1.227 10.109 -2.883 1 97.5 6 PHE B O 1
ATOM 1248 N N . GLN B 1 7 ? -2.93 10.484 -4.332 1 97.62 7 GLN B N 1
ATOM 1249 C CA . GLN B 1 7 ? -3.619 11.484 -3.527 1 97.62 7 GLN B CA 1
ATOM 1250 C C . GLN B 1 7 ? -4.875 10.898 -2.883 1 97.62 7 GLN B C 1
ATOM 1252 O O . GLN B 1 7 ? -5.941 10.875 -3.5 1 97.62 7 GLN B O 1
ATOM 1257 N N . MET B 1 8 ? -4.738 10.555 -1.604 1 98.44 8 MET B N 1
ATOM 1258 C CA . MET B 1 8 ? -5.758 9.688 -1.023 1 98.44 8 MET B CA 1
ATOM 1259 C C . MET B 1 8 ? -6.758 10.492 -0.207 1 98.44 8 MET B C 1
ATOM 1261 O O . MET B 1 8 ? -7.867 10.023 0.067 1 98.44 8 MET B O 1
ATOM 1265 N N . ILE B 1 9 ? -6.383 11.633 0.257 1 98.88 9 ILE B N 1
ATOM 1266 C CA . ILE B 1 9 ? -7.223 12.406 1.165 1 98.88 9 ILE B CA 1
ATOM 1267 C C . ILE B 1 9 ? -7.934 13.516 0.392 1 98.88 9 ILE B C 1
ATOM 1269 O O . ILE B 1 9 ? -7.289 14.32 -0.287 1 98.88 9 ILE B O 1
ATOM 1273 N N . ASP B 1 10 ? -9.211 13.57 0.488 1 98.88 10 ASP B N 1
ATOM 1274 C CA . ASP B 1 10 ? -9.992 14.617 -0.164 1 98.88 10 ASP B CA 1
ATOM 1275 C C . ASP B 1 10 ? -10.156 15.828 0.753 1 98.88 10 ASP B C 1
ATOM 1277 O O . ASP B 1 10 ? -10.094 16.969 0.297 1 98.88 10 ASP B O 1
ATOM 1281 N N . LYS B 1 11 ? -10.383 15.508 1.999 1 98.88 11 LYS B N 1
ATOM 1282 C CA . LYS B 1 11 ? -10.711 16.594 2.922 1 98.88 11 LYS B CA 1
ATOM 1283 C C . LYS B 1 11 ? -10.352 16.219 4.355 1 98.88 11 LYS B C 1
ATOM 1285 O O . LYS B 1 11 ? -10.695 15.133 4.828 1 98.88 11 LYS B O 1
ATOM 1290 N N . VAL B 1 12 ? -9.648 17.094 5.035 1 98.94 12 VAL B N 1
ATOM 1291 C CA . VAL B 1 12 ? -9.5 17 6.484 1 98.94 12 VAL B CA 1
ATOM 1292 C C . VAL B 1 12 ? -10.703 17.656 7.172 1 98.94 12 VAL B C 1
ATOM 1294 O O . VAL B 1 12 ? -10.977 18.844 6.969 1 98.94 12 VAL B O 1
ATOM 1297 N N . GLU B 1 13 ? -11.375 16.875 7.934 1 98.94 13 GLU B N 1
ATOM 1298 C CA . GLU B 1 13 ? -12.602 17.359 8.57 1 98.94 13 GLU B CA 1
ATOM 1299 C C . GLU B 1 13 ? -12.289 18.078 9.883 1 98.94 13 GLU B C 1
ATOM 1301 O O . GLU B 1 13 ? -12.914 19.078 10.211 1 98.94 13 GLU B O 1
ATOM 1306 N N . SER B 1 14 ? -11.391 17.484 10.633 1 98.88 14 SER B N 1
ATOM 1307 C CA . SER B 1 14 ? -11.062 18.094 11.922 1 98.88 14 SER B CA 1
ATOM 1308 C C . SER B 1 14 ? -9.719 17.609 12.438 1 98.88 14 SER B C 1
ATOM 1310 O O . SER B 1 14 ? -9.242 16.547 12.047 1 98.88 14 SER B O 1
ATOM 1312 N N . VAL B 1 15 ? -9.172 18.422 13.227 1 98.75 15 VAL B N 1
ATOM 1313 C CA . VAL B 1 15 ? -8.016 18.094 14.062 1 98.75 15 VAL B CA 1
ATOM 1314 C C . VAL B 1 15 ? -8.336 18.422 15.523 1 98.75 15 VAL B C 1
ATOM 1316 O O . VAL B 1 15 ? -8.945 19.453 15.82 1 98.75 15 VAL B O 1
ATOM 1319 N N . ASP B 1 16 ? -8.047 17.5 16.359 1 98.81 16 ASP B N 1
ATOM 1320 C CA . ASP B 1 16 ? -8.094 17.734 17.812 1 98.81 16 ASP B CA 1
ATOM 1321 C C . ASP B 1 16 ? -6.703 17.609 18.438 1 98.81 16 ASP B C 1
ATOM 1323 O O . ASP B 1 16 ? -6.203 16.5 18.625 1 98.81 16 ASP B O 1
ATOM 1327 N N . MET B 1 17 ? -6.137 18.703 18.797 1 97.75 17 MET B N 1
ATOM 1328 C CA . MET B 1 17 ? -4.762 18.703 19.281 1 97.75 17 MET B CA 1
ATOM 1329 C C . MET B 1 17 ? -4.688 18.109 20.688 1 97.75 17 MET B C 1
ATOM 1331 O O . MET B 1 17 ? -3.688 17.484 21.047 1 97.75 17 MET B O 1
ATOM 1335 N N . ALA B 1 18 ? -5.723 18.281 21.422 1 97.88 18 ALA B N 1
ATOM 1336 C CA . ALA B 1 18 ? -5.734 17.766 22.797 1 97.88 18 ALA B CA 1
ATOM 1337 C C . ALA B 1 18 ? -5.73 16.234 22.812 1 97.88 18 ALA B C 1
ATOM 1339 O O . ALA B 1 18 ? -4.984 15.625 23.578 1 97.88 18 ALA B O 1
ATOM 1340 N N . THR B 1 19 ? -6.527 15.68 21.953 1 98.38 19 THR B N 1
ATOM 1341 C CA . THR B 1 19 ? -6.609 14.227 21.906 1 98.38 19 THR B CA 1
ATOM 1342 C C . THR B 1 19 ? -5.684 13.664 20.844 1 98.38 19 THR B C 1
ATOM 1344 O O . THR B 1 19 ? -5.602 12.445 20.656 1 98.38 19 THR B O 1
ATOM 1347 N N . ARG B 1 20 ? -5.012 14.5 20.078 1 98.44 20 ARG B N 1
ATOM 1348 C CA . ARG B 1 20 ? -4.062 14.148 19.031 1 98.44 20 ARG B CA 1
ATOM 1349 C C . ARG B 1 20 ? -4.723 13.281 17.969 1 98.44 20 ARG B C 1
ATOM 1351 O O . ARG B 1 20 ? -4.188 12.234 17.594 1 98.44 20 ARG B O 1
ATOM 1358 N N . THR B 1 21 ? -5.879 13.75 17.547 1 98.88 21 THR B N 1
ATOM 1359 C CA . THR B 1 21 ? -6.699 12.984 16.609 1 98.88 21 THR B CA 1
ATOM 1360 C C . THR B 1 21 ? -7.008 13.812 15.359 1 98.88 21 THR B C 1
ATOM 1362 O O . THR B 1 21 ? -7.309 15 15.461 1 98.88 21 THR B O 1
ATOM 1365 N N . LEU B 1 22 ? -6.891 13.227 14.188 1 98.94 22 LEU B N 1
ATOM 1366 C CA . LEU B 1 22 ? -7.312 13.836 12.922 1 98.94 22 LEU B CA 1
ATOM 1367 C C . LEU B 1 22 ? -8.391 12.992 12.25 1 98.94 22 LEU B C 1
ATOM 1369 O O . LEU B 1 22 ? -8.305 11.766 12.219 1 98.94 22 LEU B O 1
ATOM 1373 N N . LYS B 1 23 ? -9.406 13.617 11.75 1 99 23 LYS B N 1
ATOM 1374 C CA . LYS B 1 23 ? -10.453 12.984 10.961 1 99 23 LYS B CA 1
ATOM 1375 C C . LYS B 1 23 ? -10.477 13.523 9.531 1 99 23 LYS B C 1
ATOM 1377 O O . LYS B 1 23 ? -10.32 14.727 9.32 1 99 23 LYS B O 1
ATOM 1382 N N . ALA B 1 24 ? -10.617 12.695 8.617 1 98.94 24 ALA B N 1
ATOM 1383 C CA . ALA B 1 24 ? -10.633 13.062 7.203 1 98.94 24 ALA B CA 1
ATOM 1384 C C . ALA B 1 24 ? -11.625 12.211 6.422 1 98.94 24 ALA B C 1
ATOM 1386 O O . ALA B 1 24 ? -12.141 11.211 6.938 1 98.94 24 ALA B O 1
ATOM 1387 N N . GLN B 1 25 ? -11.906 12.656 5.211 1 98.94 25 GLN B N 1
ATOM 1388 C CA . GLN B 1 25 ? -12.797 11.914 4.328 1 98.94 25 GLN B CA 1
ATOM 1389 C C . GLN B 1 25 ? -12.211 11.797 2.924 1 98.94 25 GLN B C 1
ATOM 1391 O O . GLN B 1 25 ? -11.508 12.703 2.461 1 98.94 25 GLN B O 1
ATOM 1396 N N . SER B 1 26 ? -12.492 10.727 2.338 1 98.88 26 SER B N 1
ATOM 1397 C CA . SER B 1 26 ? -12.086 10.445 0.963 1 98.88 26 SER B CA 1
ATOM 1398 C C . SER B 1 26 ? -13.188 9.703 0.205 1 98.88 26 SER B C 1
ATOM 1400 O O . SER B 1 26 ? -13.875 8.852 0.771 1 98.88 26 SER B O 1
ATOM 1402 N N . VAL B 1 27 ? -13.32 9.992 -1.066 1 98.94 27 VAL B N 1
ATOM 1403 C CA . VAL B 1 27 ? -14.266 9.297 -1.928 1 98.94 27 VAL B CA 1
ATOM 1404 C C . VAL B 1 27 ? -13.523 8.547 -3.029 1 98.94 27 VAL B C 1
ATOM 1406 O O . VAL B 1 27 ? -12.758 9.148 -3.789 1 98.94 27 VAL B O 1
ATOM 1409 N N . VAL B 1 28 ? -13.734 7.23 -3.09 1 98.88 28 VAL B N 1
ATOM 1410 C CA . VAL B 1 28 ? -13.117 6.418 -4.129 1 98.88 28 VAL B CA 1
ATOM 1411 C C . VAL B 1 28 ? -13.664 6.812 -5.496 1 98.88 28 VAL B C 1
ATOM 1413 O O . VAL B 1 28 ? -14.883 6.898 -5.68 1 98.88 28 VAL B O 1
ATOM 1416 N N . PRO B 1 29 ? -12.797 7.098 -6.445 1 98.69 29 PRO B N 1
ATOM 1417 C CA . PRO B 1 29 ? -13.305 7.461 -7.77 1 98.69 29 PRO B CA 1
ATOM 1418 C C . PRO B 1 29 ? -14.039 6.309 -8.453 1 98.69 29 PRO B C 1
ATOM 1420 O O . PRO B 1 29 ? -13.75 5.141 -8.18 1 98.69 29 PRO B O 1
ATOM 1423 N N . ASP B 1 30 ? -14.883 6.676 -9.352 1 98 30 ASP B N 1
ATOM 1424 C CA . ASP B 1 30 ? -15.641 5.664 -10.078 1 98 30 ASP B CA 1
ATOM 1425 C C . ASP B 1 30 ? -14.758 4.941 -11.094 1 98 30 ASP B C 1
ATOM 1427 O O . ASP B 1 30 ? -15 3.779 -11.422 1 98 30 ASP B O 1
ATOM 1431 N N . HIS B 1 31 ? -13.836 5.633 -11.594 1 96.62 31 HIS B N 1
ATOM 1432 C CA . HIS B 1 31 ? -12.93 5.074 -12.594 1 96.62 31 HIS B CA 1
ATOM 1433 C C . HIS B 1 31 ? -11.477 5.402 -12.258 1 96.62 31 HIS B C 1
ATOM 1435 O O . HIS B 1 31 ? -11.188 6.465 -11.703 1 96.62 31 HIS B O 1
ATOM 1441 N N . SER B 1 32 ? -10.617 4.457 -12.555 1 97.38 32 SER B N 1
ATOM 1442 C CA . SER B 1 32 ? -9.18 4.625 -12.383 1 97.38 32 SER B CA 1
ATOM 1443 C C . SER B 1 32 ? -8.398 3.541 -13.117 1 97.38 32 SER B C 1
ATOM 1445 O O . SER B 1 32 ? -8.852 2.395 -13.203 1 97.38 32 SER B O 1
ATOM 1447 N N . PRO B 1 33 ? -7.203 3.818 -13.648 1 96.44 33 PRO B N 1
ATOM 1448 C CA . PRO B 1 33 ? -6.328 2.77 -14.18 1 96.44 33 PRO B CA 1
ATOM 1449 C C . PRO B 1 33 ? -6.031 1.674 -13.156 1 96.44 33 PRO B C 1
ATOM 1451 O O . PRO B 1 33 ? -5.816 0.518 -13.531 1 96.44 33 PRO B O 1
ATOM 1454 N N . VAL B 1 34 ? -6.105 2.002 -11.891 1 96.88 34 VAL B N 1
ATOM 1455 C CA . VAL B 1 34 ? -5.863 1.041 -10.82 1 96.88 34 VAL B CA 1
ATOM 1456 C C . VAL B 1 34 ? -6.844 -0.124 -10.945 1 96.88 34 VAL B C 1
ATOM 1458 O O . VAL B 1 34 ? -6.445 -1.289 -10.859 1 96.88 34 VAL B O 1
ATOM 1461 N N . PHE B 1 35 ? -8.094 0.186 -11.25 1 96.44 35 PHE B N 1
ATOM 1462 C CA . PHE B 1 35 ? -9.133 -0.834 -11.32 1 96.44 35 PHE B CA 1
ATOM 1463 C C . PHE B 1 35 ? -8.984 -1.668 -12.586 1 96.44 35 PHE B C 1
ATOM 1465 O O . PHE B 1 35 ? -9.383 -2.834 -12.617 1 96.44 35 PHE B O 1
ATOM 1472 N N . GLU B 1 36 ? -8.352 -1.147 -13.586 1 92.31 36 GLU B N 1
ATOM 1473 C CA . GLU B 1 36 ? -8.141 -1.849 -14.852 1 92.31 36 GLU B CA 1
ATOM 1474 C C . GLU B 1 36 ? -7.062 -2.918 -14.719 1 92.31 36 GLU B C 1
ATOM 1476 O O . GLU B 1 36 ? -7.09 -3.93 -15.422 1 92.31 36 GLU B O 1
ATOM 1481 N N . GLY B 1 37 ? -6.16 -2.715 -13.758 1 89.88 37 GLY B N 1
ATOM 1482 C CA . GLY B 1 37 ? -5.027 -3.615 -13.617 1 89.88 37 GLY B CA 1
ATOM 1483 C C . GLY B 1 37 ? -5.18 -4.586 -12.461 1 89.88 37 GLY B C 1
ATOM 1484 O O . GLY B 1 37 ? -4.867 -5.77 -12.594 1 89.88 37 GLY B O 1
ATOM 1485 N N . HIS B 1 38 ? -5.598 -4.25 -11.297 1 88.88 38 HIS B N 1
ATOM 1486 C CA . HIS B 1 38 ? -5.605 -5.004 -10.047 1 88.88 38 HIS B CA 1
ATOM 1487 C C . HIS B 1 38 ? -6.559 -6.195 -10.133 1 88.88 38 HIS B C 1
ATOM 1489 O O . HIS B 1 38 ? -6.141 -7.344 -9.969 1 88.88 38 HIS B O 1
ATOM 1495 N N . PHE B 1 39 ? -7.68 -6.168 -10.664 1 90.81 39 PHE B N 1
ATOM 1496 C CA . PHE B 1 39 ? -8.719 -7.16 -10.898 1 90.81 39 PHE B CA 1
ATOM 1497 C C . PHE B 1 39 ? -9.648 -6.715 -12.023 1 90.81 39 PHE B C 1
ATOM 1499 O O . PHE B 1 39 ? -10.766 -6.262 -11.773 1 90.81 39 PHE B O 1
ATOM 1506 N N . PRO B 1 40 ? -9.203 -7.035 -13.203 1 85.38 40 PRO B N 1
ATOM 1507 C CA . PRO B 1 40 ? -10.078 -6.652 -14.32 1 85.38 40 PRO B CA 1
ATOM 1508 C C . PRO B 1 40 ? -11.453 -7.305 -14.242 1 85.38 40 PRO B C 1
ATOM 1510 O O . PRO B 1 40 ? -11.555 -8.516 -14.039 1 85.38 40 PRO B O 1
ATOM 1513 N N . GLY B 1 41 ? -12.508 -6.43 -14.312 1 88.69 41 GLY B N 1
ATOM 1514 C CA . GLY B 1 41 ? -13.875 -6.934 -14.242 1 88.69 41 GLY B CA 1
ATOM 1515 C C . GLY B 1 41 ? -14.422 -6.973 -12.828 1 88.69 41 GLY B C 1
ATOM 1516 O O . GLY B 1 41 ? -15.617 -7.219 -12.633 1 88.69 41 GLY B O 1
ATOM 1517 N N . MET B 1 42 ? -13.664 -6.855 -11.812 1 93.5 42 MET B N 1
ATOM 1518 C CA . MET B 1 42 ? -14.016 -6.793 -10.398 1 93.5 42 MET B CA 1
ATOM 1519 C C . MET B 1 42 ? -13.289 -5.648 -9.703 1 93.5 42 MET B C 1
ATOM 1521 O O . MET B 1 42 ? -12.344 -5.879 -8.945 1 93.5 42 MET B O 1
ATOM 1525 N N . PRO B 1 43 ? -13.828 -4.465 -9.984 1 96.38 43 PRO B N 1
ATOM 1526 C CA . PRO B 1 43 ? -13.094 -3.312 -9.461 1 96.38 43 PRO B CA 1
ATOM 1527 C C . PRO B 1 43 ? -13.133 -3.232 -7.934 1 96.38 43 PRO B C 1
ATOM 1529 O O . PRO B 1 43 ? -14.203 -3.104 -7.348 1 96.38 43 PRO B O 1
ATOM 1532 N N . LEU B 1 44 ? -11.992 -3.361 -7.297 1 97.31 44 LEU B N 1
ATOM 1533 C CA . LEU B 1 44 ? -11.773 -3.236 -5.859 1 97.31 44 LEU B CA 1
ATOM 1534 C C . LEU B 1 44 ? -10.562 -2.35 -5.57 1 97.31 44 LEU B C 1
ATOM 1536 O O . LEU B 1 44 ? -9.562 -2.41 -6.281 1 97.31 44 LEU B O 1
ATOM 1540 N N . VAL B 1 45 ? -10.688 -1.567 -4.516 1 98.44 45 VAL B N 1
ATOM 1541 C CA . VAL B 1 45 ? -9.531 -0.804 -4.055 1 98.44 45 VAL B CA 1
ATOM 1542 C C . VAL B 1 45 ? -8.477 -1.752 -3.5 1 98.44 45 VAL B C 1
ATOM 1544 O O . VAL B 1 45 ? -8.758 -2.559 -2.609 1 98.44 45 VAL B O 1
ATOM 1547 N N . PRO B 1 46 ? -7.285 -1.676 -4.035 1 98.31 46 PRO B N 1
ATOM 1548 C CA . PRO B 1 46 ? -6.238 -2.504 -3.432 1 98.31 46 PRO B CA 1
ATOM 1549 C C . PRO B 1 46 ? -6.051 -2.223 -1.943 1 98.31 46 PRO B C 1
ATOM 1551 O O . PRO B 1 46 ? -6.059 -1.062 -1.523 1 98.31 46 PRO B O 1
ATOM 1554 N N . GLY B 1 47 ? -5.852 -3.256 -1.149 1 98.56 47 GLY B N 1
ATOM 1555 C CA . GLY B 1 47 ? -5.695 -3.107 0.289 1 98.56 47 GLY B CA 1
ATOM 1556 C C . GLY B 1 47 ? -4.574 -2.162 0.673 1 98.56 47 GLY B C 1
ATOM 1557 O O . GLY B 1 47 ? -4.707 -1.383 1.619 1 98.56 47 GLY B O 1
ATOM 1558 N N . VAL B 1 48 ? -3.477 -2.174 -0.021 1 98.88 48 VAL B N 1
ATOM 1559 C CA . VAL B 1 48 ? -2.324 -1.348 0.324 1 98.88 48 VAL B CA 1
ATOM 1560 C C . VAL B 1 48 ? -2.678 0.128 0.153 1 98.88 48 VAL B C 1
ATOM 1562 O O . VAL B 1 48 ? -2.084 0.994 0.8 1 98.88 48 VAL B O 1
ATOM 1565 N N . LEU B 1 49 ? -3.646 0.473 -0.729 1 98.75 49 LEU B N 1
ATOM 1566 C CA . LEU B 1 49 ? -4.051 1.865 -0.897 1 98.75 49 LEU B CA 1
ATOM 1567 C C . LEU B 1 49 ? -4.898 2.33 0.281 1 98.75 49 LEU B C 1
ATOM 1569 O O . LEU B 1 49 ? -4.938 3.523 0.591 1 98.75 49 LEU B O 1
ATOM 1573 N N . LEU B 1 50 ? -5.59 1.411 0.926 1 98.94 50 LEU B N 1
ATOM 1574 C CA . LEU B 1 50 ? -6.219 1.75 2.197 1 98.94 50 LEU B CA 1
ATOM 1575 C C . LEU B 1 50 ? -5.172 2.068 3.256 1 98.94 50 LEU B C 1
ATOM 1577 O O . LEU B 1 50 ? -5.332 3.016 4.031 1 98.94 50 LEU B O 1
ATOM 1581 N N . ILE B 1 51 ? -4.094 1.313 3.27 1 98.94 51 ILE B N 1
ATOM 1582 C CA . ILE B 1 51 ? -2.977 1.605 4.164 1 98.94 51 ILE B CA 1
ATOM 1583 C C . ILE B 1 51 ? -2.395 2.979 3.832 1 98.94 51 ILE B C 1
ATOM 1585 O O . ILE B 1 51 ? -2.115 3.773 4.73 1 98.94 51 ILE B O 1
ATOM 1589 N N . GLU B 1 52 ? -2.219 3.246 2.559 1 98.88 52 GLU B N 1
ATOM 1590 C CA . GLU B 1 52 ? -1.724 4.551 2.129 1 98.88 52 GLU B CA 1
ATOM 1591 C C . GLU B 1 52 ? -2.643 5.672 2.604 1 98.88 52 GLU B C 1
ATOM 1593 O O . GLU B 1 52 ? -2.172 6.727 3.039 1 98.88 52 GLU B O 1
ATOM 1598 N N . THR B 1 53 ? -3.92 5.473 2.457 1 98.94 53 THR B N 1
ATOM 1599 C CA . THR B 1 53 ? -4.898 6.457 2.902 1 98.94 53 THR B CA 1
ATOM 1600 C C . THR B 1 53 ? -4.711 6.773 4.387 1 98.94 53 THR B C 1
ATOM 1602 O O . THR B 1 53 ? -4.652 7.941 4.773 1 98.94 53 THR B O 1
ATOM 1605 N N . MET B 1 54 ? -4.543 5.73 5.172 1 98.94 54 MET B N 1
ATOM 1606 C CA . MET B 1 54 ? -4.289 5.906 6.598 1 98.94 54 MET B CA 1
ATOM 1607 C C . MET B 1 54 ? -2.947 6.594 6.832 1 98.94 54 MET B C 1
ATOM 1609 O O . MET B 1 54 ? -2.824 7.438 7.723 1 98.94 54 MET B O 1
ATOM 1613 N N . ALA B 1 55 ? -1.966 6.199 6.051 1 98.94 55 ALA B N 1
ATOM 1614 C CA . ALA B 1 55 ? -0.636 6.789 6.184 1 98.94 55 ALA B CA 1
ATOM 1615 C C . ALA B 1 55 ? -0.667 8.281 5.883 1 98.94 55 ALA B C 1
ATOM 1617 O O . ALA B 1 55 ? -0.036 9.078 6.586 1 98.94 55 ALA B O 1
ATOM 1618 N N . GLN B 1 56 ? -1.378 8.648 4.883 1 98.81 56 GLN B N 1
ATOM 1619 C CA . GLN B 1 56 ? -1.462 10.07 4.543 1 98.81 56 GLN B CA 1
ATOM 1620 C C . GLN B 1 56 ? -2.197 10.852 5.629 1 98.81 56 GLN B C 1
ATOM 1622 O O . GLN B 1 56 ? -1.769 11.945 6.016 1 98.81 56 GLN B O 1
ATOM 1627 N N . ALA B 1 57 ? -3.301 10.328 6.133 1 98.94 57 ALA B N 1
ATOM 1628 C CA . ALA B 1 57 ? -3.977 10.969 7.254 1 98.94 57 ALA B CA 1
ATOM 1629 C C . ALA B 1 57 ? -3.043 11.102 8.453 1 98.94 57 ALA B C 1
ATOM 1631 O O . ALA B 1 57 ? -2.988 12.156 9.094 1 98.94 57 ALA B O 1
ATOM 1632 N N . SER B 1 58 ? -2.344 10.047 8.734 1 98.94 58 SER B N 1
ATOM 1633 C CA . SER B 1 58 ? -1.376 10.039 9.828 1 98.94 58 SER B CA 1
ATOM 1634 C C . SER B 1 58 ? -0.301 11.102 9.617 1 98.94 58 SER B C 1
ATOM 1636 O O . SER B 1 58 ? 0.055 11.82 10.547 1 98.94 58 SER B O 1
ATOM 1638 N N . GLY B 1 59 ? 0.23 11.125 8.398 1 98.75 59 GLY B N 1
ATOM 1639 C CA . GLY B 1 59 ? 1.213 12.148 8.078 1 98.75 59 GLY B CA 1
ATOM 1640 C C . GLY B 1 59 ? 0.701 13.555 8.312 1 98.75 59 GLY B C 1
ATOM 1641 O O . GLY B 1 59 ? 1.427 14.414 8.828 1 98.75 59 GLY B O 1
ATOM 1642 N N . MET B 1 60 ? -0.482 13.812 7.941 1 98.81 60 MET B N 1
ATOM 1643 C CA . MET B 1 60 ? -1.08 15.125 8.141 1 98.81 60 MET B CA 1
ATOM 1644 C C . MET B 1 60 ? -1.203 15.445 9.633 1 98.81 60 MET B C 1
ATOM 1646 O O . MET B 1 60 ? -1.001 16.594 10.039 1 98.81 60 MET B O 1
ATOM 1650 N N . MET B 1 61 ? -1.555 14.453 10.438 1 98.88 61 MET B N 1
ATOM 1651 C CA . MET B 1 61 ? -1.594 14.656 11.883 1 98.88 61 MET B CA 1
ATOM 1652 C C . MET B 1 61 ? -0.213 15.023 12.414 1 98.88 61 MET B C 1
ATOM 1654 O O . MET B 1 61 ? -0.084 15.914 13.258 1 98.88 61 MET B O 1
ATOM 1658 N N . VAL B 1 62 ? 0.817 14.312 11.93 1 98.75 62 VAL B N 1
ATOM 1659 C CA . VAL B 1 62 ? 2.188 14.586 12.352 1 98.75 62 VAL B CA 1
ATOM 1660 C C . VAL B 1 62 ? 2.572 16.016 11.969 1 98.75 62 VAL B C 1
ATOM 1662 O O . VAL B 1 62 ? 3.172 16.734 12.773 1 98.75 62 VAL B O 1
ATOM 1665 N N . LEU B 1 63 ? 2.242 16.422 10.734 1 98.5 63 LEU B N 1
ATOM 1666 C CA . LEU B 1 63 ? 2.51 17.781 10.281 1 98.5 63 LEU B CA 1
ATOM 1667 C C . LEU B 1 63 ? 1.844 18.812 11.195 1 98.5 63 LEU B C 1
ATOM 1669 O O . LEU B 1 63 ? 2.488 19.75 11.648 1 98.5 63 LEU B O 1
ATOM 1673 N N . ALA B 1 64 ? 0.579 18.594 11.461 1 98.44 64 ALA B N 1
ATOM 1674 C CA . ALA B 1 64 ? -0.165 19.5 12.328 1 98.44 64 ALA B CA 1
ATOM 1675 C C . ALA B 1 64 ? 0.473 19.594 13.711 1 98.44 64 ALA B C 1
ATOM 1677 O O . ALA B 1 64 ? 0.707 20.688 14.227 1 98.44 64 ALA B O 1
ATOM 1678 N N . PHE B 1 65 ? 0.757 18.406 14.258 1 97.75 65 PHE B N 1
ATOM 1679 C CA . PHE B 1 65 ? 1.229 18.328 15.633 1 97.75 65 PHE B CA 1
ATOM 1680 C C . PHE B 1 65 ? 2.627 18.922 15.766 1 97.75 65 PHE B C 1
ATOM 1682 O O . PHE B 1 65 ? 2.959 19.516 16.797 1 97.75 65 PHE B O 1
ATOM 1689 N N . SER B 1 66 ? 3.395 18.844 14.773 1 96.25 66 SER B N 1
ATOM 1690 C CA . SER B 1 66 ? 4.766 19.328 14.812 1 96.25 66 SER B CA 1
ATOM 1691 C C . SER B 1 66 ? 4.855 20.75 14.273 1 96.25 66 SER B C 1
ATOM 1693 O O . SER B 1 66 ? 5.953 21.312 14.148 1 96.25 66 SER B O 1
ATOM 1695 N N . ASP B 1 67 ? 3.76 21.312 13.852 1 96.56 67 ASP B N 1
ATOM 1696 C CA . ASP B 1 67 ? 3.715 22.641 13.242 1 96.56 67 ASP B CA 1
ATOM 1697 C C . ASP B 1 67 ? 4.566 22.688 11.977 1 96.56 67 ASP B C 1
ATOM 1699 O O . ASP B 1 67 ? 5.375 23.594 11.805 1 96.56 67 ASP B O 1
ATOM 1703 N N . PHE B 1 68 ? 4.465 21.625 11.164 1 97.19 68 PHE B N 1
ATOM 1704 C CA . PHE B 1 68 ? 5.098 21.5 9.859 1 97.19 68 PHE B CA 1
ATOM 1705 C C . PHE B 1 68 ? 6.613 21.609 9.977 1 97.19 68 PHE B C 1
ATOM 1707 O O . PHE B 1 68 ? 7.27 22.219 9.125 1 97.19 68 PHE B O 1
ATOM 1714 N N . ALA B 1 69 ? 7.133 21.047 10.977 1 96.81 69 ALA B N 1
ATOM 1715 C CA . ALA B 1 69 ? 8.57 21.094 11.203 1 96.81 69 ALA B CA 1
ATOM 1716 C C . ALA B 1 69 ? 9.289 20 10.422 1 96.81 69 ALA B C 1
ATOM 1718 O O . ALA B 1 69 ? 10.477 20.125 10.109 1 96.81 69 ALA B O 1
ATOM 1719 N N . SER B 1 70 ? 8.648 18.922 10.156 1 97.25 70 SER B N 1
ATOM 1720 C CA . SER B 1 70 ? 9.328 17.766 9.594 1 97.25 70 SER B CA 1
ATOM 1721 C C . SER B 1 70 ? 8.43 17 8.625 1 97.25 70 SER B C 1
ATOM 1723 O O . SER B 1 70 ? 7.207 17 8.781 1 97.25 70 SER B O 1
ATOM 1725 N N . MET B 1 71 ? 9.086 16.375 7.652 1 97.12 71 MET B N 1
ATOM 1726 C CA . MET B 1 71 ? 8.438 15.508 6.676 1 97.12 71 MET B CA 1
ATOM 1727 C C . MET B 1 71 ? 8.281 14.094 7.23 1 97.12 71 MET B C 1
ATOM 1729 O O . MET B 1 71 ? 9.25 13.484 7.676 1 97.12 71 MET B O 1
ATOM 1733 N N . PRO B 1 72 ? 7.07 13.578 7.301 1 98.06 72 PRO B N 1
ATOM 1734 C CA . PRO B 1 72 ? 6.863 12.18 7.676 1 98.06 72 PRO B CA 1
ATOM 1735 C C . PRO B 1 72 ? 6.938 11.227 6.484 1 98.06 72 PRO B C 1
ATOM 1737 O O . PRO B 1 72 ? 6.355 11.508 5.434 1 98.06 72 PRO B O 1
ATOM 1740 N N . PHE B 1 73 ? 7.66 10.102 6.645 1 98.31 73 PHE B N 1
ATOM 1741 C CA . PHE B 1 73 ? 7.754 9.016 5.676 1 98.31 73 PHE B CA 1
ATOM 1742 C C . PHE B 1 73 ? 7.309 7.695 6.293 1 98.31 73 PHE B C 1
ATOM 1744 O O . PHE B 1 73 ? 7.723 7.352 7.402 1 98.31 73 PHE B O 1
ATOM 1751 N N . LEU B 1 74 ? 6.461 7 5.574 1 98.81 74 LEU B N 1
ATOM 1752 C CA . LEU B 1 74 ? 6.059 5.688 6.066 1 98.81 74 LEU B CA 1
ATOM 1753 C C . LEU B 1 74 ? 7.27 4.781 6.25 1 98.81 74 LEU B C 1
ATOM 1755 O O . LEU B 1 74 ? 8.008 4.527 5.297 1 98.81 74 LEU B O 1
ATOM 1759 N N . MET B 1 75 ? 7.402 4.281 7.477 1 98.62 75 MET B N 1
ATOM 1760 C CA . MET B 1 75 ? 8.594 3.51 7.832 1 98.62 75 MET B CA 1
ATOM 1761 C C . MET B 1 75 ? 8.227 2.064 8.148 1 98.62 75 MET B C 1
ATOM 1763 O O . MET B 1 75 ? 8.984 1.146 7.852 1 98.62 75 MET B O 1
ATOM 1767 N N . SER B 1 76 ? 7.125 1.904 8.789 1 98.88 76 SER B N 1
ATOM 1768 C CA . SER B 1 76 ? 6.699 0.537 9.07 1 98.88 76 SER B CA 1
ATOM 1769 C C . SER B 1 76 ? 5.184 0.444 9.188 1 98.88 76 SER B C 1
ATOM 1771 O O . SER B 1 76 ? 4.512 1.444 9.453 1 98.88 76 SER B O 1
ATOM 1773 N N . VAL B 1 77 ? 4.645 -0.651 8.922 1 98.94 77 VAL B N 1
ATOM 1774 C CA . VAL B 1 77 ? 3.234 -1.006 9.062 1 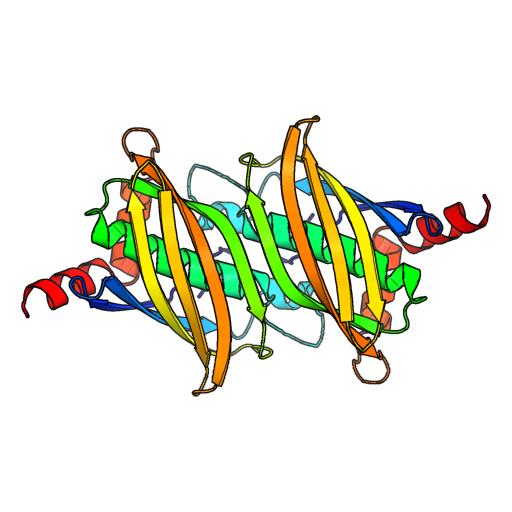98.94 77 VAL B CA 1
ATOM 1775 C C . VAL B 1 77 ? 3.1 -2.246 9.938 1 98.94 77 VAL B C 1
ATOM 1777 O O . VAL B 1 77 ? 3.705 -3.283 9.656 1 98.94 77 VAL B O 1
ATOM 1780 N N . ASP B 1 78 ? 2.318 -2.137 10.969 1 98.88 78 ASP B N 1
ATOM 1781 C CA . ASP B 1 78 ? 2.111 -3.252 11.891 1 98.88 78 ASP B CA 1
ATOM 1782 C C . ASP B 1 78 ? 0.622 -3.525 12.094 1 98.88 78 ASP B C 1
ATOM 1784 O O . ASP B 1 78 ? -0.144 -2.613 12.406 1 98.88 78 ASP B O 1
ATOM 1788 N N . GLY B 1 79 ? 0.277 -4.734 11.875 1 98.81 79 GLY B N 1
ATOM 1789 C CA . GLY B 1 79 ? -1.075 -5.172 12.18 1 98.81 79 GLY B CA 1
ATOM 1790 C C . GLY B 1 79 ? -2.125 -4.535 11.289 1 98.81 79 GLY B C 1
ATOM 1791 O O . GLY B 1 79 ? -3.199 -4.156 11.758 1 98.81 79 GLY B O 1
ATOM 1792 N N . ALA B 1 80 ? -1.771 -4.242 10.109 1 98.94 80 ALA B N 1
ATOM 1793 C CA . ALA B 1 80 ? -2.799 -3.768 9.195 1 98.94 80 ALA B CA 1
ATOM 1794 C C . ALA B 1 80 ? -3.762 -4.891 8.812 1 98.94 80 ALA B C 1
ATOM 1796 O O . ALA B 1 80 ? -3.332 -5.977 8.422 1 98.94 80 ALA B O 1
ATOM 1797 N N . LYS B 1 81 ? -5.023 -4.648 8.891 1 98.88 81 LYS B N 1
ATOM 1798 C CA . LYS B 1 81 ? -6.055 -5.637 8.586 1 98.88 81 LYS B CA 1
ATOM 1799 C C . LYS B 1 81 ? -7.094 -5.07 7.621 1 98.88 81 LYS B C 1
ATOM 1801 O O . LYS B 1 81 ? -7.742 -4.066 7.922 1 98.88 81 LYS B O 1
ATOM 1806 N N . MET B 1 82 ? -7.211 -5.66 6.488 1 98.69 82 MET B N 1
ATOM 1807 C CA . MET B 1 82 ? -8.258 -5.352 5.52 1 98.69 82 MET B CA 1
ATOM 1808 C C . MET B 1 82 ? -9.492 -6.219 5.762 1 98.69 82 MET B C 1
ATOM 1810 O O . MET B 1 82 ? -9.461 -7.426 5.523 1 98.69 82 MET B O 1
ATOM 1814 N N . ARG B 1 83 ? -10.578 -5.555 6.109 1 98.31 83 ARG B N 1
ATOM 1815 C CA . ARG B 1 83 ? -11.703 -6.324 6.641 1 98.31 83 ARG B CA 1
ATOM 1816 C C . ARG B 1 83 ? -12.867 -6.348 5.66 1 98.31 83 ARG B C 1
ATOM 1818 O O . ARG B 1 83 ? -13.68 -7.273 5.672 1 98.31 83 ARG B O 1
ATOM 1825 N N . THR B 1 84 ? -13 -5.309 4.918 1 98.06 84 THR B N 1
ATOM 1826 C CA . THR B 1 84 ? -14.109 -5.137 3.99 1 98.06 84 THR B CA 1
ATOM 1827 C C . THR B 1 84 ? -13.609 -4.684 2.621 1 98.06 84 THR B C 1
ATOM 1829 O O . THR B 1 84 ? -12.797 -3.756 2.527 1 98.06 84 THR B O 1
ATOM 1832 N N . PHE B 1 85 ? -14.109 -5.441 1.586 1 97.5 85 PHE B N 1
ATOM 1833 C CA . PHE B 1 85 ? -13.797 -4.988 0.237 1 97.5 85 PHE B CA 1
ATOM 1834 C C . PHE B 1 85 ? -14.391 -3.611 -0.027 1 97.5 85 PHE B C 1
ATOM 1836 O O . PHE B 1 85 ? -15.531 -3.338 0.367 1 97.5 85 PHE B O 1
ATOM 1843 N N . VAL B 1 86 ? -13.602 -2.777 -0.645 1 98.56 86 VAL B N 1
ATOM 1844 C CA . VAL B 1 86 ? -14.031 -1.417 -0.953 1 98.56 86 VAL B CA 1
ATOM 1845 C C . VAL B 1 86 ? -14.164 -1.249 -2.465 1 98.56 86 VAL B C 1
ATOM 1847 O O . VAL B 1 86 ? -13.234 -1.543 -3.217 1 98.56 86 VAL B O 1
ATOM 1850 N N . GLU B 1 87 ? -15.273 -0.759 -2.918 1 98.12 87 GLU B N 1
ATOM 1851 C CA . GLU B 1 87 ? -15.578 -0.612 -4.336 1 98.12 87 GLU B CA 1
ATOM 1852 C C . GLU B 1 87 ? -15.562 0.855 -4.758 1 98.12 87 GLU B C 1
ATOM 1854 O O . GLU B 1 87 ? -15.539 1.749 -3.91 1 98.12 87 GLU B O 1
ATOM 1859 N N . PRO B 1 88 ? -15.562 1.066 -6.086 1 98.31 88 PRO B N 1
ATOM 1860 C CA . PRO B 1 88 ? -15.633 2.447 -6.57 1 98.31 88 PRO B CA 1
ATOM 1861 C C . PRO B 1 88 ? -16.859 3.197 -6.043 1 98.31 88 PRO B C 1
ATOM 1863 O O . PRO B 1 88 ? -17.938 2.607 -5.895 1 98.31 88 PRO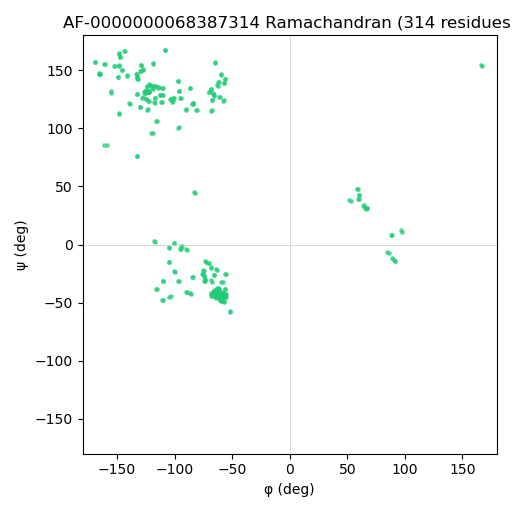 B O 1
ATOM 1866 N N . GLY B 1 89 ? -16.609 4.508 -5.754 1 98.62 89 GLY B N 1
ATOM 1867 C CA . GLY B 1 89 ? -17.688 5.355 -5.281 1 98.62 89 GLY B CA 1
ATOM 1868 C C . GLY B 1 89 ? -17.844 5.34 -3.77 1 98.62 89 GLY B C 1
ATOM 1869 O O . GLY B 1 89 ? -18.562 6.164 -3.205 1 98.62 89 GLY B O 1
ATOM 1870 N N . ALA B 1 90 ? -17.203 4.438 -3.074 1 98.75 90 ALA B N 1
ATOM 1871 C CA . ALA B 1 90 ? -17.312 4.336 -1.621 1 98.75 90 ALA B CA 1
ATOM 1872 C C . ALA B 1 90 ? -16.797 5.605 -0.943 1 98.75 90 ALA B C 1
ATOM 1874 O O . ALA B 1 90 ? -15.805 6.188 -1.369 1 98.75 90 ALA B O 1
ATOM 1875 N N . VAL B 1 91 ? -17.469 6.02 0.053 1 98.94 91 VAL B N 1
ATOM 1876 C CA . VAL B 1 91 ? -17.016 7.109 0.912 1 98.94 91 VAL B CA 1
ATOM 1877 C C . VAL B 1 91 ? -16.281 6.539 2.123 1 98.94 91 VAL B C 1
ATOM 1879 O O . VAL B 1 91 ? -16.828 5.715 2.859 1 98.94 91 VAL B O 1
ATOM 1882 N N . LEU B 1 92 ? -15.094 6.969 2.367 1 98.94 92 LEU B N 1
ATOM 1883 C CA . LEU B 1 92 ? -14.242 6.48 3.445 1 98.94 92 LEU B CA 1
ATOM 1884 C C . LEU B 1 92 ? -14.062 7.547 4.523 1 98.94 92 LEU B C 1
ATOM 1886 O O . LEU B 1 92 ? -13.727 8.695 4.219 1 98.94 92 LEU B O 1
ATOM 1890 N N . ASP B 1 93 ? -14.297 7.172 5.711 1 99 93 ASP B N 1
ATOM 1891 C CA . ASP B 1 93 ? -14.008 7.996 6.879 1 99 93 ASP B CA 1
ATOM 1892 C C . ASP B 1 93 ? -12.727 7.527 7.574 1 99 93 ASP B C 1
ATOM 1894 O O . ASP B 1 93 ? -12.641 6.379 8.008 1 99 93 ASP B O 1
ATOM 1898 N N . ILE B 1 94 ? -11.797 8.422 7.699 1 99 94 ILE B N 1
ATOM 1899 C CA . ILE B 1 94 ? -10.484 8.062 8.227 1 99 94 ILE B CA 1
ATOM 1900 C C . ILE B 1 94 ? -10.266 8.75 9.57 1 99 94 ILE B C 1
ATOM 1902 O O . ILE B 1 94 ? -10.594 9.922 9.734 1 99 94 ILE B O 1
ATOM 1906 N N . GLU B 1 95 ? -9.781 8.016 10.477 1 98.94 95 GLU B N 1
ATOM 1907 C CA . GLU B 1 95 ? -9.328 8.555 11.758 1 98.94 95 GLU B CA 1
ATOM 1908 C C . GLU B 1 95 ? -7.891 8.133 12.055 1 98.94 95 GLU B C 1
ATOM 1910 O O . GLU B 1 95 ? -7.539 6.965 11.914 1 98.94 95 GLU B O 1
ATOM 1915 N N . ALA B 1 96 ? -7.082 9.047 12.414 1 98.94 96 ALA B N 1
ATOM 1916 C CA . ALA B 1 96 ? -5.703 8.789 12.82 1 98.94 96 ALA B CA 1
ATOM 1917 C C . ALA B 1 96 ? -5.418 9.391 14.195 1 98.94 96 ALA B C 1
ATOM 1919 O O . ALA B 1 96 ? -5.719 10.562 14.438 1 98.94 96 ALA B O 1
ATOM 1920 N N . VAL B 1 97 ? -4.863 8.617 15.062 1 98.94 97 VAL B N 1
ATOM 1921 C CA . VAL B 1 97 ? -4.488 9.055 16.406 1 98.94 97 VAL B CA 1
ATOM 1922 C C . VAL B 1 97 ? -2.975 8.953 16.578 1 98.94 97 VAL B C 1
ATOM 1924 O O . VAL B 1 97 ? -2.385 7.895 16.359 1 98.94 97 VAL B O 1
ATOM 1927 N N . LEU B 1 98 ? -2.387 10.031 16.969 1 98.94 98 LEU B N 1
ATOM 1928 C CA . LEU B 1 98 ? -0.951 10.07 17.219 1 98.94 98 LEU B CA 1
ATOM 1929 C C . LEU B 1 98 ? -0.629 9.508 18.609 1 98.94 98 LEU B C 1
ATOM 1931 O O . LEU B 1 98 ? -0.962 10.117 19.625 1 98.94 98 LEU B O 1
ATOM 1935 N N . GLU B 1 99 ? 0.098 8.414 18.594 1 98.88 99 GLU B N 1
ATOM 1936 C CA . GLU B 1 99 ? 0.372 7.723 19.844 1 98.88 99 GLU B CA 1
ATOM 1937 C C . GLU B 1 99 ? 1.74 8.109 20.406 1 98.88 99 GLU B C 1
ATOM 1939 O O . GLU B 1 99 ? 1.954 8.078 21.609 1 98.88 99 GLU B O 1
ATOM 1944 N N . HIS B 1 100 ? 2.596 8.383 19.562 1 98.56 100 HIS B N 1
ATOM 1945 C CA . HIS B 1 100 ? 3.965 8.727 19.922 1 98.56 100 HIS B CA 1
ATOM 1946 C C . HIS B 1 100 ? 4.574 9.695 18.922 1 98.56 100 HIS B C 1
ATOM 1948 O O . HIS B 1 100 ? 4.289 9.617 17.719 1 98.56 100 HIS B O 1
ATOM 1954 N N . ASP B 1 101 ? 5.359 10.57 19.391 1 97.31 101 ASP B N 1
ATOM 1955 C CA . ASP B 1 101 ? 6.145 11.484 18.562 1 97.31 101 ASP B CA 1
ATOM 1956 C C . ASP B 1 101 ? 7.465 11.836 19.25 1 97.31 101 ASP B C 1
ATOM 1958 O O . ASP B 1 101 ? 7.469 12.453 20.312 1 97.31 101 ASP B O 1
ATOM 1962 N N . GLY B 1 102 ? 8.531 11.383 18.688 1 96.12 102 GLY B N 1
ATOM 1963 C CA . GLY B 1 102 ? 9.836 11.641 19.281 1 96.12 102 GLY B CA 1
ATOM 1964 C C . GLY B 1 102 ? 10.938 10.789 18.688 1 96.12 102 GLY B C 1
ATOM 1965 O O . GLY B 1 102 ? 10.664 9.734 18.094 1 96.12 102 GLY B O 1
ATOM 1966 N N . SER B 1 103 ? 12.211 11.336 18.766 1 96.06 103 SER B N 1
ATOM 1967 C CA . SER B 1 103 ? 13.406 10.594 18.406 1 96.06 103 SER B CA 1
ATOM 1968 C C . SER B 1 103 ? 13.414 10.25 16.922 1 96.06 103 SER B C 1
ATOM 1970 O O . SER B 1 103 ? 13.781 9.141 16.531 1 96.06 103 SER B O 1
ATOM 1972 N N . GLY B 1 104 ? 12.883 11.094 16.125 1 97.38 104 GLY B N 1
ATOM 1973 C CA . GLY B 1 104 ? 12.984 10.953 14.68 1 97.38 104 GLY B CA 1
ATOM 1974 C C . GLY B 1 104 ? 11.883 10.109 14.078 1 97.38 104 GLY B C 1
ATOM 1975 O O . GLY B 1 104 ? 11.938 9.734 12.906 1 97.38 104 GLY B O 1
ATOM 1976 N N . PHE B 1 105 ? 10.875 9.766 14.969 1 98.56 105 PHE B N 1
ATOM 1977 C CA . PHE B 1 105 ? 9.758 9.031 14.383 1 98.56 105 PHE B CA 1
ATOM 1978 C C . PHE B 1 105 ? 8.461 9.359 15.117 1 98.56 105 PHE B C 1
ATOM 1980 O O . PHE B 1 105 ? 8.477 9.969 16.188 1 98.56 105 PHE B O 1
ATOM 1987 N N . ALA B 1 106 ? 7.387 9.016 14.516 1 98.88 106 ALA B N 1
ATOM 1988 C CA . ALA B 1 106 ? 6.035 9.086 15.07 1 98.88 106 ALA B CA 1
ATOM 1989 C C . ALA B 1 106 ? 5.301 7.766 14.891 1 98.88 106 ALA B C 1
ATOM 1991 O O . ALA B 1 106 ? 5.574 7.016 13.945 1 98.88 106 ALA B O 1
ATOM 1992 N N . VAL B 1 107 ? 4.383 7.449 15.844 1 98.94 107 VAL B N 1
ATOM 1993 C CA . VAL B 1 107 ? 3.537 6.262 15.766 1 98.94 107 VAL B CA 1
ATOM 1994 C C . VAL B 1 107 ? 2.066 6.672 15.812 1 98.94 107 VAL B C 1
ATOM 1996 O O . VAL B 1 107 ? 1.661 7.473 16.656 1 98.94 107 VAL B O 1
ATOM 1999 N N . THR B 1 108 ? 1.344 6.145 14.906 1 98.94 108 THR B N 1
ATOM 2000 C CA . THR B 1 108 ? -0.091 6.406 14.883 1 98.94 108 THR B CA 1
ATOM 2001 C C . THR B 1 108 ? -0.878 5.102 14.844 1 98.94 108 THR B C 1
ATOM 2003 O O . THR B 1 108 ? -0.366 4.074 14.383 1 98.94 108 THR B O 1
ATOM 2006 N N . LYS B 1 109 ? -2.059 5.141 15.398 1 98.94 109 LYS B N 1
ATOM 2007 C CA . LYS B 1 109 ? -3.117 4.18 15.109 1 98.94 109 LYS B CA 1
ATOM 2008 C C . LYS B 1 109 ? -4.176 4.789 14.195 1 98.94 109 LYS B C 1
ATOM 2010 O O . LYS B 1 109 ? -4.711 5.859 14.484 1 98.94 109 LYS B O 1
ATOM 2015 N N . ALA B 1 110 ? -4.449 4.188 13.125 1 98.94 110 ALA B N 1
ATOM 2016 C CA . ALA B 1 110 ? -5.402 4.734 12.164 1 98.94 110 ALA B CA 1
ATOM 2017 C C . ALA B 1 110 ? -6.441 3.688 11.773 1 98.94 110 ALA B C 1
ATOM 2019 O O . ALA B 1 110 ? -6.195 2.484 11.883 1 98.94 110 ALA B O 1
ATOM 2020 N N . LYS B 1 111 ? -7.582 4.168 11.367 1 98.94 111 LYS B N 1
ATOM 2021 C CA . LYS B 1 111 ? -8.664 3.291 10.93 1 98.94 111 LYS B CA 1
ATOM 2022 C C . LYS B 1 111 ? -9.508 3.957 9.844 1 98.94 111 LYS B C 1
ATOM 2024 O O . LYS B 1 111 ? -9.539 5.184 9.742 1 98.94 111 LYS B O 1
ATOM 2029 N N . ILE B 1 112 ? -10.125 3.18 9.039 1 99 112 ILE B N 1
ATOM 2030 C CA . ILE B 1 112 ? -11.07 3.605 8.016 1 99 112 ILE B CA 1
ATOM 2031 C C . ILE B 1 112 ? -12.406 2.898 8.219 1 99 112 ILE B C 1
ATOM 2033 O O . ILE B 1 112 ? -12.445 1.695 8.484 1 99 112 ILE B O 1
ATOM 2037 N N . THR B 1 113 ? -13.414 3.6 8.195 1 98.94 113 THR B N 1
ATOM 2038 C CA . THR B 1 113 ? -14.766 3.055 8.102 1 98.94 113 THR B CA 1
ATOM 2039 C C . THR B 1 113 ? -15.461 3.537 6.832 1 98.94 113 THR B C 1
ATOM 2041 O O . THR B 1 113 ? -15.07 4.555 6.258 1 98.94 113 THR B O 1
ATOM 2044 N N . SER B 1 114 ? -16.391 2.871 6.332 1 98.88 114 SER B N 1
ATOM 2045 C CA . SER B 1 114 ? -17.281 3.221 5.223 1 98.88 114 SER B CA 1
ATOM 2046 C C . SER B 1 114 ? -18.719 2.803 5.508 1 98.88 114 SER B C 1
ATOM 204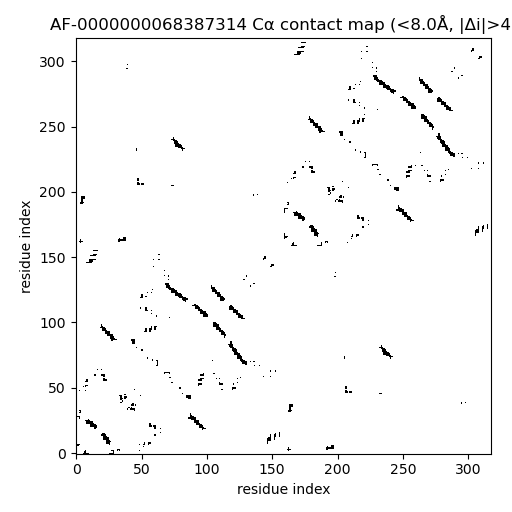8 O O . SER B 1 114 ? -18.984 1.632 5.789 1 98.88 114 SER B O 1
ATOM 2050 N N . ALA B 1 115 ? -19.609 3.764 5.504 1 98.06 115 ALA B N 1
ATOM 2051 C CA . ALA B 1 115 ? -21.016 3.504 5.832 1 98.06 115 ALA B CA 1
ATOM 2052 C C . ALA B 1 115 ? -21.141 2.781 7.172 1 98.06 115 ALA B C 1
ATOM 2054 O O . ALA B 1 115 ? -21.891 1.812 7.293 1 98.06 115 ALA B O 1
ATOM 2055 N N . GLY B 1 116 ? -20.297 3.164 8.078 1 97.88 116 GLY B N 1
ATOM 2056 C CA . GLY B 1 116 ? -20.391 2.67 9.438 1 97.88 116 GLY B CA 1
ATOM 2057 C C . GLY B 1 116 ? -19.672 1.348 9.641 1 97.88 116 GLY B C 1
ATOM 2058 O O . GLY B 1 116 ? -19.547 0.871 10.773 1 97.88 116 GLY B O 1
ATOM 2059 N N . LYS B 1 117 ? -19.188 0.733 8.617 1 98.56 117 LYS B N 1
ATOM 2060 C CA . LYS B 1 117 ? -18.516 -0.56 8.703 1 98.56 117 LYS B CA 1
ATOM 2061 C C . LYS B 1 117 ? -17 -0.388 8.758 1 98.56 117 LYS B C 1
ATOM 2063 O O . LYS B 1 117 ? -16.438 0.447 8.039 1 98.56 117 LYS B O 1
ATOM 2068 N N . LYS B 1 118 ? -16.406 -1.251 9.617 1 98.81 118 LYS B N 1
ATOM 2069 C CA . LYS B 1 118 ? -14.938 -1.246 9.68 1 98.81 118 LYS B CA 1
ATOM 2070 C C . LYS B 1 118 ? -14.336 -1.745 8.367 1 98.81 118 LYS B C 1
ATOM 2072 O O . LYS B 1 118 ? -14.688 -2.818 7.883 1 98.81 118 LYS B O 1
ATOM 2077 N N . VAL B 1 119 ? -13.414 -1.042 7.812 1 98.94 119 VAL B N 1
ATOM 2078 C CA . VAL B 1 119 ? -12.797 -1.364 6.527 1 98.94 119 VAL B CA 1
ATOM 2079 C C . VAL B 1 119 ? -11.352 -1.796 6.742 1 98.94 119 VAL B C 1
ATOM 2081 O O . VAL B 1 119 ? -10.906 -2.803 6.184 1 98.94 119 VAL B O 1
ATOM 2084 N N . CYS B 1 120 ? -10.617 -1.059 7.508 1 98.94 120 CYS B N 1
ATOM 2085 C CA . CYS B 1 120 ? -9.188 -1.278 7.695 1 98.94 120 CYS B CA 1
ATOM 2086 C C . CYS B 1 120 ? -8.672 -0.525 8.914 1 98.94 120 CYS B C 1
ATOM 2088 O O . CYS B 1 120 ? -9.172 0.552 9.242 1 98.94 120 CYS B O 1
ATOM 2090 N N . ASP B 1 121 ? -7.699 -1.08 9.594 1 98.94 121 ASP B N 1
ATOM 2091 C CA . ASP B 1 121 ? -6.98 -0.401 10.672 1 98.94 121 ASP B CA 1
ATOM 2092 C C . ASP B 1 121 ? -5.523 -0.85 10.727 1 98.94 121 ASP B C 1
ATOM 2094 O O . ASP B 1 121 ? -5.16 -1.871 10.133 1 98.94 121 ASP B O 1
ATOM 2098 N N . ALA B 1 122 ? -4.699 -0.095 11.359 1 98.94 122 ALA B N 1
ATOM 2099 C CA . ALA B 1 122 ? -3.277 -0.411 11.445 1 98.94 122 ALA B CA 1
ATOM 2100 C C . ALA B 1 122 ? -2.576 0.491 12.461 1 98.94 122 ALA B C 1
ATOM 2102 O O . ALA B 1 122 ? -3.096 1.55 12.82 1 98.94 122 ALA B O 1
ATOM 2103 N N . GLN B 1 123 ? -1.459 -0.011 12.938 1 98.94 123 GLN B N 1
ATOM 2104 C CA . GLN B 1 123 ? -0.461 0.879 13.523 1 98.94 123 GLN B CA 1
ATOM 2105 C C . GLN B 1 123 ? 0.62 1.236 12.508 1 98.94 123 GLN B C 1
ATOM 2107 O O . GLN B 1 123 ? 1.155 0.358 11.828 1 98.94 123 GLN B O 1
ATOM 2112 N N . LEU B 1 124 ? 0.91 2.51 12.422 1 98.94 124 LEU B N 1
ATOM 2113 C CA . LEU B 1 124 ? 1.89 3 11.461 1 98.94 124 LEU B CA 1
ATOM 2114 C C . LEU B 1 124 ? 3.016 3.748 12.164 1 98.94 124 LEU B C 1
ATOM 2116 O O . LEU B 1 124 ? 2.775 4.469 13.141 1 98.94 124 LEU B O 1
ATOM 2120 N N . LYS B 1 125 ? 4.184 3.525 11.742 1 98.94 125 LYS B N 1
ATOM 2121 C CA . LYS B 1 125 ? 5.328 4.324 12.164 1 98.94 125 LYS B CA 1
ATOM 2122 C C . LYS B 1 125 ? 5.859 5.168 11.008 1 98.94 125 LYS B C 1
ATOM 2124 O O . LYS B 1 125 ? 6.004 4.672 9.883 1 98.94 125 LYS B O 1
ATOM 2129 N N . LEU B 1 126 ? 6.125 6.383 11.242 1 98.88 126 LEU B N 1
ATOM 2130 C CA . LEU B 1 126 ? 6.613 7.324 10.234 1 98.88 126 LEU B CA 1
ATOM 2131 C C . LEU B 1 126 ? 7.949 7.93 10.664 1 98.88 126 LEU B C 1
ATOM 2133 O O . LEU B 1 126 ? 8.062 8.469 11.766 1 98.88 126 LEU B O 1
ATOM 2137 N N . ARG B 1 127 ? 8.898 7.781 9.867 1 98.69 127 ARG B N 1
ATOM 2138 C CA . ARG B 1 127 ? 10.133 8.523 10.086 1 98.69 127 ARG B CA 1
ATOM 2139 C C . ARG B 1 127 ? 9.922 10.016 9.852 1 98.69 127 ARG B C 1
ATOM 2141 O O . ARG B 1 127 ? 9.273 10.414 8.883 1 98.69 127 ARG B O 1
ATOM 2148 N N . THR B 1 128 ? 10.414 10.812 10.742 1 98.44 128 THR B N 1
ATOM 2149 C CA . THR B 1 128 ? 10.281 12.258 10.594 1 98.44 128 THR B CA 1
ATOM 2150 C C . THR B 1 128 ? 11.633 12.898 10.312 1 98.44 128 THR B C 1
ATOM 2152 O O . THR B 1 128 ? 12.578 12.727 11.086 1 98.44 128 THR B O 1
ATOM 2155 N N . MET B 1 129 ? 11.695 13.578 9.227 1 97.31 129 MET B N 1
ATOM 2156 C CA . MET B 1 129 ? 12.922 14.273 8.836 1 97.31 129 MET B CA 1
ATOM 2157 C C . MET B 1 129 ? 12.68 15.773 8.719 1 97.31 129 MET B C 1
ATOM 2159 O O . MET B 1 129 ? 11.711 16.203 8.078 1 97.31 129 MET B O 1
ATOM 2163 N N . PRO B 1 130 ? 13.602 16.594 9.273 1 97.25 130 PRO B N 1
ATOM 2164 C CA . PRO B 1 130 ? 13.383 18.047 9.164 1 97.25 130 PRO B CA 1
ATOM 2165 C C . PRO B 1 130 ? 13.305 18.516 7.719 1 97.25 130 PRO B C 1
ATOM 2167 O O . PRO B 1 130 ? 14.047 18.031 6.859 1 97.25 130 PRO B O 1
ATOM 2170 N N . PHE B 1 131 ? 12.477 19.547 7.469 1 96.31 131 PHE B N 1
ATOM 2171 C CA . PHE B 1 131 ? 12.32 20.078 6.117 1 96.31 131 PHE B CA 1
ATOM 2172 C C . PHE B 1 131 ? 13.57 20.812 5.676 1 96.31 131 PHE B C 1
ATOM 2174 O O . PHE B 1 131 ? 13.742 21.094 4.488 1 96.31 131 PHE B O 1
ATOM 2181 N N . SER B 1 132 ? 14.406 21.141 6.594 1 95.44 132 SER B N 1
ATOM 2182 C CA . SER B 1 132 ? 15.711 21.688 6.23 1 95.44 132 SER B CA 1
ATOM 2183 C C . SER B 1 132 ? 16.547 20.672 5.453 1 95.44 132 SER B C 1
ATOM 2185 O O . SER B 1 132 ? 17.453 21.047 4.715 1 95.44 132 SER B O 1
ATOM 2187 N N . GLU B 1 133 ? 16.203 19.391 5.617 1 95.06 133 GLU B N 1
ATOM 2188 C CA . GLU B 1 133 ? 16.938 18.328 4.961 1 95.06 133 GLU B CA 1
ATOM 2189 C C . GLU B 1 133 ? 16.156 17.766 3.771 1 95.06 133 GLU B C 1
ATOM 2191 O O . GLU B 1 133 ? 16.719 17.047 2.936 1 95.06 133 GLU B O 1
ATOM 2196 N N . ILE B 1 134 ? 14.914 18.094 3.758 1 93.31 134 ILE B N 1
ATOM 2197 C CA . ILE B 1 134 ? 14 17.594 2.734 1 93.31 134 ILE B CA 1
ATOM 2198 C C . ILE B 1 134 ? 13.344 18.766 2.002 1 93.31 134 ILE B C 1
ATOM 2200 O O . ILE B 1 134 ? 12.586 19.531 2.6 1 93.31 134 ILE B O 1
ATOM 2204 N N . PRO B 1 135 ? 13.594 18.906 0.731 1 92.69 135 PRO B N 1
ATOM 2205 C CA . PRO B 1 135 ? 13.125 20.094 0.018 1 92.69 135 PRO B CA 1
ATOM 2206 C C . PRO B 1 135 ? 11.672 19.969 -0.424 1 92.69 135 PRO B C 1
ATOM 2208 O O . PRO B 1 135 ? 11.328 20.344 -1.553 1 92.69 135 PRO B O 1
ATOM 2211 N N . LEU B 1 136 ? 10.781 19.484 0.467 1 95.38 136 LEU B N 1
ATOM 2212 C CA . LEU B 1 136 ? 9.383 19.234 0.114 1 95.38 136 LEU B CA 1
ATOM 2213 C C . LEU B 1 136 ? 8.453 20.109 0.939 1 95.38 136 LEU B C 1
ATOM 2215 O O . LEU B 1 136 ? 7.23 20.047 0.786 1 95.38 136 LEU B O 1
ATOM 2219 N N . GLY B 1 137 ? 9.023 20.938 1.746 1 95.38 137 GLY B N 1
ATOM 2220 C CA . GLY B 1 137 ? 8.25 21.734 2.688 1 95.38 137 GLY B CA 1
ATOM 2221 C C . GLY B 1 137 ? 7.117 22.5 2.031 1 95.38 137 GLY B C 1
ATOM 2222 O O . GLY B 1 137 ? 5.949 22.297 2.361 1 95.38 137 GLY B O 1
ATOM 2223 N N . PRO B 1 138 ? 7.43 23.344 1.044 1 95.56 138 PRO B N 1
ATOM 2224 C CA . PRO B 1 138 ? 6.395 24.156 0.401 1 95.56 138 PRO B CA 1
ATOM 2225 C C . PRO B 1 138 ? 5.324 23.312 -0.289 1 95.56 138 PRO B C 1
ATOM 2227 O O . PRO B 1 138 ? 4.141 23.656 -0.235 1 95.56 138 PRO B O 1
ATOM 2230 N N . ILE B 1 139 ? 5.711 22.266 -0.888 1 95.12 139 ILE B N 1
ATOM 2231 C CA . ILE B 1 139 ? 4.801 21.375 -1.616 1 95.12 139 ILE B CA 1
ATOM 2232 C C . ILE B 1 139 ? 3.83 20.719 -0.641 1 95.12 139 ILE B C 1
ATOM 2234 O O . ILE B 1 139 ? 2.625 20.672 -0.895 1 95.12 139 ILE B O 1
ATOM 2238 N N . VAL B 1 140 ? 4.348 20.281 0.456 1 95.62 140 VAL B N 1
ATOM 2239 C CA . VAL B 1 140 ? 3.549 19.594 1.462 1 95.62 140 VAL B CA 1
ATOM 2240 C C . VAL B 1 140 ? 2.576 20.562 2.117 1 95.62 140 VAL B C 1
ATOM 2242 O O . VAL B 1 140 ? 1.412 20.234 2.348 1 95.62 140 VAL B O 1
ATOM 2245 N N . LYS B 1 141 ? 3.039 21.719 2.408 1 96.19 141 LYS B N 1
ATOM 2246 C CA . LYS B 1 141 ? 2.186 22.734 3.014 1 96.19 141 LYS B CA 1
ATOM 2247 C C . LYS B 1 141 ? 1.047 23.125 2.078 1 96.19 141 LYS B C 1
ATOM 2249 O O . LYS B 1 141 ? -0.087 23.328 2.52 1 96.19 141 LYS B O 1
ATOM 2254 N N . LYS B 1 142 ? 1.37 23.297 0.811 1 96.81 142 LYS B N 1
ATOM 2255 C CA . LYS B 1 142 ? 0.34 23.609 -0.174 1 96.81 142 LYS B CA 1
ATOM 2256 C C . LYS B 1 142 ? -0.728 22.516 -0.222 1 96.81 142 LYS B C 1
ATOM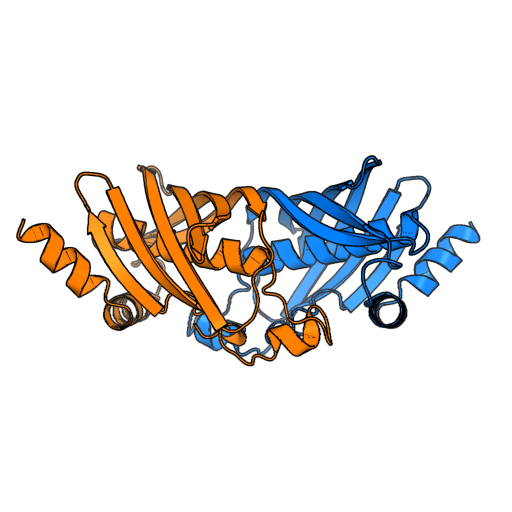 2258 O O . LYS B 1 142 ? -1.924 22.812 -0.241 1 96.81 142 LYS B O 1
ATOM 2263 N N . ARG B 1 143 ? -0.317 21.297 -0.26 1 96.88 143 ARG B N 1
ATOM 2264 C CA . ARG B 1 143 ? -1.258 20.172 -0.269 1 96.88 143 ARG B CA 1
ATOM 2265 C C . ARG B 1 143 ? -2.115 20.172 0.992 1 96.88 143 ARG B C 1
ATOM 2267 O O . ARG B 1 143 ? -3.324 19.938 0.926 1 96.88 143 ARG B O 1
ATOM 2274 N N . ALA B 1 144 ? -1.458 20.391 2.107 1 98.12 144 ALA B N 1
ATOM 2275 C CA . ALA B 1 144 ? -2.164 20.469 3.385 1 98.12 144 ALA B CA 1
ATOM 2276 C C . ALA B 1 144 ? -3.26 21.516 3.344 1 98.12 144 ALA B C 1
ATOM 2278 O O . ALA B 1 144 ? -4.363 21.297 3.848 1 98.12 144 ALA B O 1
ATOM 2279 N N . GLU B 1 145 ? -2.932 22.625 2.766 1 98.31 145 GLU B N 1
ATOM 2280 C CA . GLU B 1 145 ? -3.922 23.688 2.607 1 98.31 145 GLU B CA 1
ATOM 2281 C C . GLU B 1 145 ? -5.062 23.234 1.695 1 98.31 145 GLU B C 1
ATOM 2283 O O . GLU B 1 145 ? -6.234 23.484 1.997 1 98.31 145 GLU B O 1
ATOM 2288 N N . GLU B 1 146 ? -4.777 22.656 0.641 1 98.19 146 GLU B N 1
ATOM 2289 C CA . GLU B 1 146 ? -5.746 22.219 -0.366 1 98.19 146 GLU B CA 1
ATOM 2290 C C . GLU B 1 146 ? -6.77 21.266 0.225 1 98.19 146 GLU B C 1
ATOM 2292 O O . GLU B 1 146 ? -7.949 21.312 -0.127 1 98.19 146 GLU B O 1
ATOM 2297 N N . VAL B 1 147 ? -6.316 20.484 1.205 1 98.69 147 VAL B N 1
ATOM 2298 C CA . VAL B 1 147 ? -7.23 19.469 1.707 1 98.69 147 VAL B CA 1
ATOM 2299 C C . VAL B 1 147 ? -7.855 19.938 3.02 1 98.69 147 VAL B C 1
ATOM 2301 O O . VAL B 1 147 ? -8.57 19.172 3.682 1 98.69 147 VAL B O 1
ATOM 2304 N N . GLY B 1 148 ? -7.516 21.109 3.43 1 98.81 148 GLY B N 1
ATOM 2305 C CA . GLY B 1 148 ? -8.25 21.719 4.527 1 98.81 148 GLY B CA 1
ATOM 2306 C C . GLY B 1 148 ? -7.578 21.531 5.871 1 98.81 148 GLY B C 1
ATOM 2307 O O . GLY B 1 148 ? -8.18 21.797 6.914 1 98.81 148 GLY B O 1
ATOM 2308 N N . LEU B 1 149 ? -6.355 21.094 5.879 1 98.81 149 LEU B N 1
ATOM 2309 C CA . LEU B 1 149 ? -5.672 20.859 7.148 1 98.81 149 LEU B CA 1
ATOM 2310 C C . LEU B 1 149 ? -5.469 22.172 7.902 1 98.81 149 LEU B C 1
ATOM 2312 O O . LEU B 1 149 ? -5.723 22.234 9.102 1 98.81 149 LEU B O 1
ATOM 2316 N N . MET B 1 150 ? -5.039 23.219 7.23 1 98.31 150 MET B N 1
ATOM 2317 C CA . MET B 1 150 ? -4.777 24.516 7.875 1 98.31 150 MET B CA 1
ATOM 2318 C C . MET B 1 150 ? -6.051 25.078 8.5 1 98.31 150 MET B C 1
ATOM 2320 O O . MET B 1 150 ? -6.02 25.594 9.609 1 98.31 150 MET B O 1
ATOM 2324 N N . ALA B 1 151 ? -7.102 24.953 7.777 1 98.5 151 ALA B N 1
ATOM 2325 C CA . ALA B 1 151 ? -8.383 25.422 8.297 1 98.5 151 ALA B CA 1
ATOM 2326 C C . ALA B 1 151 ? -8.797 24.625 9.539 1 98.5 151 ALA B C 1
ATOM 2328 O O . ALA B 1 151 ? -9.32 25.188 10.5 1 98.5 151 ALA B O 1
ATOM 2329 N N . ALA B 1 152 ? -8.578 23.328 9.516 1 98.75 152 ALA B N 1
ATOM 2330 C CA . ALA B 1 152 ? -8.93 22.469 10.648 1 98.75 152 ALA B CA 1
ATOM 2331 C C . ALA B 1 152 ? -8.109 22.828 11.883 1 98.75 152 ALA B C 1
ATOM 2333 O O . ALA B 1 152 ? -8.641 22.844 13 1 98.75 152 ALA B O 1
ATOM 2334 N N . ILE B 1 153 ? -6.855 23.062 11.727 1 98.44 153 ILE B N 1
ATOM 2335 C CA . ILE B 1 153 ? -5.977 23.453 12.82 1 98.44 153 ILE B CA 1
ATOM 2336 C C . ILE B 1 153 ? -6.469 24.766 13.43 1 98.44 153 ILE B C 1
ATOM 2338 O O . ILE B 1 153 ? -6.559 24.891 14.656 1 98.44 153 ILE B O 1
ATOM 2342 N N . ALA B 1 154 ? -6.766 25.734 12.57 1 98.06 154 ALA B N 1
ATOM 2343 C CA . ALA B 1 154 ? -7.254 27.031 13.031 1 98.06 154 ALA B CA 1
ATOM 2344 C C . ALA B 1 154 ? -8.547 26.875 13.828 1 98.06 154 ALA B C 1
ATOM 2346 O O . ALA B 1 154 ? -8.734 27.531 14.852 1 98.06 154 ALA B O 1
ATOM 2347 N N . ALA B 1 155 ? -9.422 26.047 13.352 1 98.19 155 ALA B N 1
ATOM 2348 C CA . ALA B 1 155 ? -10.695 25.828 14.031 1 98.19 155 ALA B CA 1
ATOM 2349 C C . ALA B 1 155 ? -10.484 25.219 15.414 1 98.19 155 ALA B C 1
ATOM 2351 O O . ALA B 1 155 ? -11.195 25.562 16.359 1 98.19 155 ALA B O 1
ATOM 2352 N N . ASP B 1 156 ? -9.555 24.281 15.539 1 97.44 156 ASP B N 1
ATOM 2353 C CA . ASP B 1 156 ? -9.25 23.656 16.812 1 97.44 156 ASP B CA 1
ATOM 2354 C C . ASP B 1 156 ? -8.719 24.672 17.812 1 97.44 156 ASP B C 1
ATOM 2356 O O . ASP B 1 156 ? -9.039 24.609 19 1 97.44 156 ASP B O 1
ATOM 2360 N N . ALA B 1 157 ? -7.934 25.625 17.375 1 95.38 157 ALA B N 1
ATOM 2361 C CA . ALA B 1 157 ? -7.297 26.625 18.219 1 95.38 157 ALA B CA 1
ATOM 2362 C C . ALA B 1 157 ? -8.328 27.578 18.797 1 95.38 157 ALA B C 1
ATOM 2364 O O . ALA B 1 157 ? -8.055 28.281 19.781 1 95.38 157 ALA B O 1
ATOM 2365 N N . GLN B 1 158 ? -9.453 27.656 18.219 1 95.06 158 GLN B N 1
ATOM 2366 C CA . GLN B 1 158 ? -10.492 28.594 18.641 1 95.06 158 GLN B CA 1
ATOM 2367 C C . GLN B 1 158 ? -11.398 27.953 19.703 1 95.06 158 GLN B C 1
ATOM 2369 O O . GLN B 1 158 ? -12.289 28.609 20.234 1 95.06 158 GLN B O 1
ATOM 2374 N N . LYS B 1 159 ? -11.195 26.844 19.938 1 89 159 LYS B N 1
ATOM 2375 C CA . LYS B 1 159 ? -11.984 26.172 20.969 1 89 159 LYS B CA 1
ATOM 2376 C C . LYS B 1 159 ? -11.469 26.531 22.359 1 89 159 LYS B C 1
ATOM 2378 O O . LYS B 1 159 ? -10.289 26.859 22.531 1 89 159 LYS B O 1
#

Secondary structure (DSSP, 8-state):
-BGGGTB--SEEEEEETTTTEEEEEEE--S--HHHHHHSTTS----HHHHHHHHHHHHHHHHHHHTTS-EEEEEEEEEEEEE-S---TT-EEEEEEEEEEEETTEEEEEEEEEETTEEEEEEEEEEEEEETTTSTTHHHHHHHHHHTTHHHHHHHHHT-/-BGGGTB--SEEEEEETTTTEEEEEEE--S--HHHHHHSTTS----HHHHHHHHHHHHHHHHHHHTTS-EEEEEEEEEEEEE-S---TT-EEEEEEEEEEEETTEEEEEEEEEETTEEEEEEEEEEEEEETTTSTTHHHHHHHHHHTTHHHHHHHHHT-

Solvent-accessible surface area (backbone atoms only — not comparable to full-atom values): 15880 Å² total; per-residue (Å²): 62,42,76,44,26,60,39,50,69,47,32,39,70,39,40,37,78,89,75,33,34,30,35,32,36,25,42,41,48,80,72,56,58,40,33,62,45,65,34,68,95,54,58,50,62,57,59,48,56,54,50,45,37,40,48,51,49,35,38,50,41,50,25,60,75,53,68,64,49,40,47,63,40,78,31,34,37,34,61,28,39,52,70,45,91,44,44,59,58,41,53,37,43,37,40,22,31,61,74,42,77,58,95,54,30,35,31,29,45,26,37,34,28,39,93,87,37,72,28,33,38,29,38,38,34,25,38,43,41,47,37,92,80,37,97,49,52,70,62,52,52,50,50,37,49,73,25,28,42,57,59,20,48,54,57,46,69,70,104,62,43,76,45,27,60,39,49,70,47,32,40,71,38,38,37,78,90,76,34,33,31,34,32,36,25,42,40,48,77,72,55,58,40,33,62,44,65,35,67,95,54,58,49,61,58,60,49,56,55,52,45,36,41,49,52,49,36,38,50,43,50,24,61,75,54,67,64,49,39,48,63,39,78,30,33,39,35,62,28,38,53,72,45,93,43,43,61,58,41,52,37,42,36,41,22,33,61,74,44,78,58,95,54,29,33,31,30,43,27,37,32,28,41,92,86,37,71,28,34,38,29,38,38,32,26,37,42,41,48,37,92,81,36,97,47,51,71,61,52,52,51,51,37,48,72,24,28,43,58,59,20,49,55,57,44,69,70,103

Foldseek 3Di:
DAVVVLPFFQAWDAAAQVQLKTKTKGWAAQDDVCQCPVDHPDRWDDLVSVVSNQVVRQQLSVCLNVVLFWGWAWDDKADKDFDDTDGHGWMKMKMKHWDDDDDQKTKIWMFIDTPRHGGIIIITMIGIGGCVVPVCSVVVVVVCVSRCSVVNSVVNVVD/DAVVVLPFFQAWDAAAQVQLKTKTKGWAAQDDVCQCPPDHPDRWDDLVSVVSNQVVRQQLSVCLNVVLFWGWAWDDKADKDFDDTDGHGWMKMKMKHWDDDDDQKTKIWMFIDTPRHGGIIIITMIGIGGCVVPVCSVVVVVVCVSRCSVVNSVVNVVD